Protein AF-A0A836CBZ8-F1 (afdb_monomer)

Solvent-accessible surface area (backbone atoms only — not comparable to full-atom values): 14284 Å² total; per-residue (Å²): 135,88,81,80,82,77,79,57,71,67,61,55,51,53,51,51,53,52,52,50,54,53,47,54,50,49,54,51,50,54,53,49,52,54,50,51,50,52,52,51,54,51,51,53,50,55,50,54,52,51,52,52,53,54,50,52,54,51,56,50,52,52,52,54,53,50,54,53,51,56,48,52,52,51,52,54,49,54,54,49,54,52,52,52,51,52,51,53,54,52,49,54,50,51,55,54,50,50,55,50,50,54,54,51,51,54,52,54,52,53,56,54,39,38,4,27,50,38,39,52,54,51,51,56,46,64,74,65,64,62,76,85,54,98,86,56,62,60,67,60,50,40,49,56,48,46,73,69,29,67,71,44,49,52,44,28,45,52,43,14,61,76,67,76,40,63,53,72,50,18,57,58,33,42,72,45,48,66,71,76,31,53,92,91,36,76,41,89,66,94,64,33,57,48,43,46,75,73,54,67,50,69,30,42,47,26,34,51,52,23,50,32,60,76,68,72,48,71,47,33,38,24,45,85,86,69,53,41,28,56,71,77,79,93,87,61,101,60,99,61,66,90,56,78,51,81,77,78,72,75,86,124

Organism: NCBI:txid303371

Structure (mmCIF, N/CA/C/O backbone):
data_AF-A0A836CBZ8-F1
#
_entry.id   AF-A0A836CBZ8-F1
#
loop_
_atom_site.group_PDB
_atom_site.id
_atom_site.type_symbol
_atom_site.label_atom_id
_atom_site.label_alt_id
_atom_site.label_comp_id
_atom_site.label_asym_id
_atom_site.label_entity_id
_atom_site.label_seq_id
_atom_site.pdbx_PDB_ins_code
_atom_site.Cartn_x
_atom_site.Cartn_y
_atom_site.Cartn_z
_atom_site.occupancy
_atom_site.B_iso_or_equiv
_atom_site.auth_seq_id
_atom_site.auth_comp_id
_atom_site.auth_asym_id
_atom_site.auth_atom_id
_atom_site.pdbx_PDB_model_num
ATOM 1 N N . MET A 1 1 ? 97.535 1.739 -103.289 1.00 43.62 1 MET A N 1
ATOM 2 C CA . MET A 1 1 ? 96.517 2.789 -103.055 1.00 43.62 1 MET A CA 1
ATOM 3 C C . MET A 1 1 ? 95.150 2.187 -103.349 1.00 43.62 1 MET A C 1
ATOM 5 O O . MET A 1 1 ? 94.917 1.812 -104.488 1.00 43.62 1 MET A O 1
ATOM 9 N N . ALA A 1 2 ? 94.298 1.985 -102.340 1.00 42.25 2 ALA A N 1
ATOM 10 C CA . ALA A 1 2 ? 92.982 1.369 -102.528 1.00 42.25 2 ALA A CA 1
ATOM 11 C C . ALA A 1 2 ? 91.990 2.390 -103.114 1.00 42.25 2 ALA A C 1
ATOM 13 O O . ALA A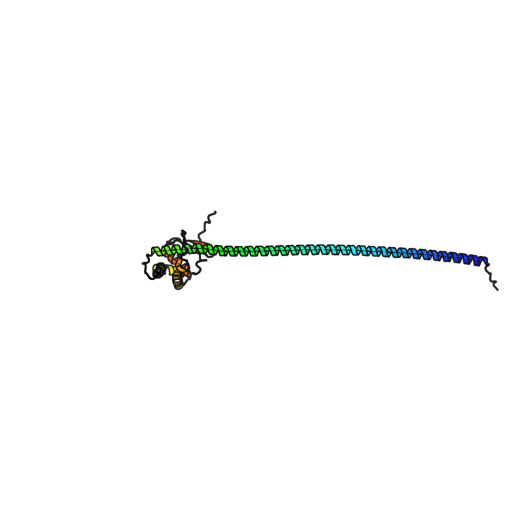 1 2 ? 91.757 3.450 -102.532 1.00 42.25 2 ALA A O 1
ATOM 14 N N . THR A 1 3 ? 91.436 2.076 -104.281 1.00 45.12 3 THR A N 1
ATOM 15 C CA . THR A 1 3 ? 90.414 2.850 -104.989 1.00 45.12 3 THR A CA 1
ATOM 16 C C . THR A 1 3 ? 89.094 2.817 -104.216 1.00 45.12 3 THR A C 1
ATOM 18 O O . THR A 1 3 ? 88.522 1.761 -103.958 1.00 45.12 3 THR A O 1
ATOM 21 N N . ARG A 1 4 ? 88.592 3.996 -103.829 1.00 49.19 4 ARG A N 1
ATOM 22 C CA . ARG A 1 4 ? 87.252 4.153 -103.248 1.00 49.19 4 ARG A CA 1
ATOM 23 C C . ARG A 1 4 ? 86.204 3.888 -104.330 1.00 49.19 4 ARG A C 1
ATOM 25 O O . ARG A 1 4 ? 86.040 4.703 -105.232 1.00 49.19 4 ARG A O 1
ATOM 32 N N . ALA A 1 5 ? 85.482 2.776 -104.221 1.00 50.47 5 ALA A N 1
ATOM 33 C CA . ALA A 1 5 ? 84.289 2.525 -105.020 1.00 50.47 5 ALA A CA 1
ATOM 34 C C . ALA A 1 5 ? 83.195 3.539 -104.638 1.00 50.47 5 ALA A C 1
ATOM 36 O O . ALA A 1 5 ? 82.714 3.561 -103.502 1.00 50.47 5 ALA A O 1
ATOM 37 N N . SER A 1 6 ? 82.818 4.414 -105.570 1.00 55.94 6 SER A N 1
ATOM 38 C CA . SER A 1 6 ? 81.692 5.329 -105.403 1.00 55.94 6 SER A CA 1
ATOM 39 C C . SER A 1 6 ? 80.386 4.575 -105.656 1.00 55.94 6 SER A C 1
ATOM 41 O O . SER A 1 6 ? 80.145 4.039 -106.733 1.00 55.94 6 SER A O 1
ATOM 43 N N . THR A 1 7 ? 79.522 4.511 -104.644 1.00 59.12 7 THR A N 1
ATOM 44 C CA . THR A 1 7 ? 78.181 3.928 -104.784 1.00 59.12 7 THR A CA 1
ATOM 45 C C . THR A 1 7 ? 77.382 4.699 -105.849 1.00 59.12 7 THR A C 1
ATOM 47 O O . THR A 1 7 ? 77.271 5.924 -105.718 1.00 59.12 7 THR A O 1
ATOM 50 N N . PRO A 1 8 ? 76.793 4.025 -106.855 1.00 61.00 8 PRO A N 1
ATOM 51 C CA . PRO A 1 8 ? 75.938 4.648 -107.865 1.00 61.00 8 PRO A CA 1
ATOM 52 C C . PRO A 1 8 ? 74.793 5.467 -107.251 1.00 61.00 8 PRO A C 1
ATOM 54 O O . PRO A 1 8 ? 74.133 5.026 -106.308 1.00 61.00 8 PRO A O 1
ATOM 57 N N . LEU A 1 9 ? 74.520 6.648 -107.813 1.00 61.19 9 LEU A N 1
ATOM 58 C CA . LEU A 1 9 ? 73.502 7.603 -107.340 1.00 61.19 9 LEU A CA 1
ATOM 59 C C . LEU A 1 9 ? 72.100 6.979 -107.179 1.00 61.19 9 LEU A C 1
ATOM 61 O O . LEU A 1 9 ? 71.396 7.300 -106.222 1.00 61.19 9 LEU A O 1
ATOM 65 N N . HIS A 1 10 ? 71.724 6.036 -108.051 1.00 62.03 10 HIS A N 1
ATOM 66 C CA . HIS A 1 10 ? 70.422 5.358 -107.997 1.00 62.03 10 HIS A CA 1
ATOM 67 C C . HIS A 1 10 ? 70.272 4.420 -106.780 1.00 62.03 10 HIS A C 1
ATOM 69 O O . HIS A 1 10 ? 69.196 4.360 -106.189 1.00 62.03 10 HIS A O 1
ATOM 75 N N . LEU A 1 11 ? 71.358 3.769 -106.335 1.00 60.44 11 LEU A N 1
ATOM 76 C CA . LEU A 1 11 ? 71.358 2.906 -105.144 1.00 60.44 11 LEU A CA 1
ATOM 77 C C . LEU A 1 11 ? 71.258 3.731 -103.853 1.00 60.44 11 LEU A C 1
ATOM 79 O O . LEU A 1 11 ? 70.620 3.308 -102.892 1.00 60.44 11 LEU A O 1
ATOM 83 N N . ARG A 1 12 ? 71.819 4.950 -103.836 1.00 64.94 12 ARG A N 1
ATOM 84 C CA . ARG A 1 12 ? 71.625 5.894 -102.718 1.00 64.94 12 ARG A CA 1
ATOM 85 C C . ARG A 1 12 ? 70.191 6.420 -102.649 1.00 64.94 12 ARG A C 1
ATOM 87 O O . ARG A 1 12 ? 69.673 6.601 -101.551 1.00 64.94 12 ARG A O 1
ATOM 94 N N . ALA A 1 13 ? 69.554 6.662 -103.796 1.00 67.75 13 ALA A N 1
ATOM 95 C CA . ALA A 1 13 ? 68.157 7.086 -103.856 1.00 67.75 13 ALA A CA 1
ATOM 96 C C . ALA A 1 13 ? 67.203 5.968 -103.395 1.00 67.75 13 ALA A C 1
ATOM 98 O O . ALA A 1 13 ? 66.356 6.218 -102.542 1.00 67.75 13 ALA A O 1
ATOM 99 N N . GLN A 1 14 ? 67.395 4.727 -103.862 1.00 69.31 14 GLN A N 1
ATOM 100 C CA . GLN A 1 14 ? 66.620 3.564 -103.402 1.00 69.31 14 GLN A CA 1
ATOM 101 C C . GLN A 1 14 ? 66.809 3.285 -101.903 1.00 69.31 14 GLN A C 1
ATOM 103 O O . GLN A 1 14 ? 65.828 3.059 -101.197 1.00 69.31 14 GLN A O 1
ATOM 108 N N . GLY A 1 15 ? 68.043 3.378 -101.391 1.00 71.69 15 GLY A N 1
ATOM 109 C CA . GLY A 1 15 ? 68.320 3.224 -99.959 1.00 71.69 15 GLY A CA 1
ATOM 110 C C . GLY A 1 15 ? 67.626 4.278 -99.088 1.00 71.69 15 GLY A C 1
ATOM 111 O O . GLY A 1 15 ? 67.110 3.947 -98.025 1.00 71.69 15 GLY A O 1
ATOM 112 N N . ARG A 1 16 ? 67.535 5.533 -99.552 1.00 76.38 16 ARG A N 1
ATOM 113 C CA . ARG A 1 16 ? 66.792 6.595 -98.846 1.00 76.38 16 ARG A CA 1
ATOM 114 C C . ARG A 1 16 ? 65.281 6.361 -98.841 1.00 76.38 16 ARG A C 1
ATOM 116 O O . ARG A 1 16 ? 64.644 6.622 -97.828 1.00 76.38 16 ARG A O 1
ATOM 123 N N . VAL A 1 17 ? 64.711 5.866 -99.941 1.00 77.75 17 VAL A N 1
ATOM 124 C CA . VAL A 1 17 ? 63.275 5.535 -100.018 1.00 77.75 17 VAL A CA 1
ATOM 125 C C . VAL A 1 17 ? 62.932 4.389 -99.063 1.00 77.75 17 VAL A C 1
ATOM 127 O O . VAL A 1 17 ? 61.970 4.500 -98.309 1.00 77.75 17 VAL A O 1
ATOM 130 N N . LEU A 1 18 ? 63.749 3.332 -99.019 1.00 80.81 18 LEU A N 1
ATOM 131 C CA . LEU A 1 18 ? 63.572 2.229 -98.067 1.00 80.81 18 LEU A CA 1
ATOM 132 C C . LEU A 1 18 ? 63.664 2.699 -96.607 1.00 80.81 18 LEU A C 1
ATOM 134 O O . LEU A 1 18 ? 62.818 2.327 -95.799 1.00 80.81 18 LEU A O 1
ATOM 138 N N . GLN A 1 19 ? 64.618 3.579 -96.285 1.00 80.06 19 GLN A N 1
ATOM 139 C CA . GLN A 1 19 ? 64.733 4.171 -94.946 1.00 80.06 19 GLN A CA 1
ATOM 140 C C . GLN A 1 19 ? 63.510 5.015 -94.554 1.00 80.06 19 GLN A C 1
ATOM 142 O O . GLN A 1 19 ? 63.100 4.991 -93.394 1.00 80.06 19 GLN A O 1
ATOM 147 N N . LEU A 1 20 ? 62.907 5.748 -95.498 1.00 80.25 20 LEU A N 1
ATOM 148 C CA . LEU A 1 20 ? 61.673 6.504 -95.251 1.00 80.25 20 LEU A CA 1
ATOM 149 C C . LEU A 1 20 ? 60.486 5.570 -94.979 1.00 80.25 20 LEU A C 1
ATOM 151 O O . LEU A 1 20 ? 59.772 5.778 -94.002 1.00 80.25 20 LEU A O 1
ATOM 155 N N . PHE A 1 21 ? 60.324 4.502 -95.766 1.00 83.38 21 PHE A N 1
ATOM 156 C CA . PHE A 1 21 ? 59.280 3.496 -95.533 1.00 83.38 21 PHE A CA 1
ATOM 157 C C . PHE A 1 21 ? 59.450 2.764 -94.198 1.00 83.38 21 PHE A C 1
ATOM 159 O O . PHE A 1 21 ? 58.471 2.538 -93.487 1.00 83.38 21 PHE A O 1
ATOM 166 N N . GLU A 1 22 ? 60.677 2.388 -93.833 1.00 84.00 22 GLU A N 1
ATOM 167 C CA . GLU A 1 22 ? 60.953 1.754 -92.541 1.00 84.00 22 GLU A CA 1
ATOM 168 C C . GLU A 1 22 ? 60.637 2.689 -91.375 1.00 84.00 22 GLU A C 1
ATOM 170 O O . GLU A 1 22 ? 60.039 2.248 -90.390 1.00 84.00 22 GLU A O 1
ATOM 175 N N . ARG A 1 23 ? 60.956 3.980 -91.510 1.00 84.94 23 ARG A N 1
ATOM 176 C CA . ARG A 1 23 ? 60.628 5.001 -90.515 1.00 84.94 23 ARG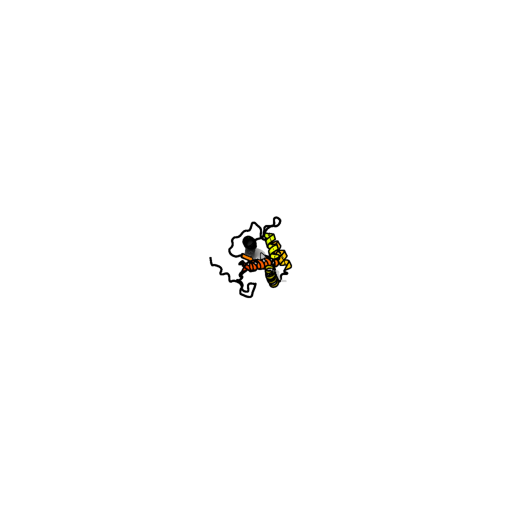 A CA 1
ATOM 177 C C . ARG A 1 23 ? 59.120 5.206 -90.371 1.00 84.94 23 ARG A C 1
ATOM 179 O O . ARG A 1 23 ? 58.617 5.133 -89.256 1.00 84.94 23 ARG A O 1
ATOM 186 N N . GLU A 1 24 ? 58.383 5.382 -91.467 1.00 86.56 24 GLU A N 1
ATOM 187 C CA . GLU A 1 24 ? 56.916 5.512 -91.427 1.00 86.56 24 GLU A CA 1
ATOM 188 C C . GLU A 1 24 ? 56.251 4.265 -90.828 1.00 86.56 24 GLU A C 1
ATOM 190 O O . GLU A 1 24 ? 55.296 4.352 -90.052 1.00 86.56 24 GLU A O 1
ATOM 195 N N . ARG A 1 25 ? 56.785 3.078 -91.142 1.00 87.50 25 ARG A N 1
ATOM 196 C CA . ARG A 1 25 ? 56.313 1.815 -90.571 1.00 87.50 25 ARG A CA 1
ATOM 197 C C . ARG A 1 25 ? 56.561 1.754 -89.063 1.00 87.50 25 ARG A C 1
ATOM 199 O O . ARG A 1 25 ? 55.659 1.362 -88.326 1.00 87.50 25 ARG A O 1
ATOM 206 N N . GLN A 1 26 ? 57.751 2.139 -88.600 1.00 86.94 26 GLN A N 1
ATOM 207 C CA . GLN A 1 26 ? 58.084 2.212 -87.172 1.00 86.94 26 GLN A CA 1
ATOM 208 C C . GLN A 1 26 ? 57.206 3.233 -86.437 1.00 86.94 26 GLN A C 1
ATOM 210 O O . GLN A 1 26 ? 56.677 2.922 -85.373 1.00 86.94 26 GLN A O 1
ATOM 215 N N . GLU A 1 27 ? 56.975 4.407 -87.025 1.00 89.56 27 GLU A N 1
ATOM 216 C CA . GLU A 1 27 ? 56.095 5.440 -86.466 1.00 89.56 27 GLU A CA 1
ATOM 217 C C . GLU A 1 27 ? 54.643 4.941 -86.346 1.00 89.56 27 GLU A C 1
ATOM 219 O O . GLU A 1 27 ? 53.991 5.152 -85.320 1.00 89.56 27 GLU A O 1
ATOM 224 N N . LYS A 1 28 ? 54.145 4.193 -87.342 1.00 89.56 28 LYS A N 1
ATOM 225 C CA . LYS A 1 28 ? 52.813 3.570 -87.295 1.00 89.56 28 LYS A CA 1
ATOM 226 C C . LYS A 1 28 ? 52.708 2.490 -86.215 1.00 89.56 28 LYS A C 1
ATOM 228 O O . LYS A 1 28 ? 51.697 2.452 -85.512 1.00 89.56 28 LYS A O 1
ATOM 233 N N . TYR A 1 29 ? 53.724 1.638 -86.061 1.00 89.88 29 TYR A N 1
ATOM 234 C CA . TYR A 1 29 ? 53.755 0.630 -84.995 1.00 89.88 29 TYR A CA 1
ATOM 235 C C . TYR A 1 29 ? 53.803 1.273 -83.607 1.00 89.88 29 TYR A C 1
ATOM 237 O O . TYR A 1 29 ? 52.984 0.922 -82.762 1.00 89.88 29 TYR A O 1
ATOM 245 N N . ALA A 1 30 ? 54.651 2.283 -83.404 1.00 88.62 30 ALA A N 1
ATOM 246 C CA . ALA A 1 30 ? 54.719 3.022 -82.144 1.00 88.62 30 ALA A CA 1
ATOM 247 C C . ALA A 1 30 ? 53.382 3.709 -81.799 1.00 88.62 30 ALA A C 1
ATOM 249 O O . ALA A 1 30 ? 52.974 3.774 -80.638 1.00 88.62 30 ALA A O 1
ATOM 250 N N . LEU A 1 31 ? 52.655 4.208 -82.807 1.00 91.56 31 LEU A N 1
ATOM 251 C CA . LEU A 1 31 ? 51.332 4.799 -82.606 1.00 91.56 31 LEU A CA 1
ATOM 252 C C . LEU A 1 31 ? 50.270 3.753 -82.226 1.00 91.56 31 LEU A C 1
ATOM 254 O O . LEU A 1 31 ? 49.399 4.046 -81.404 1.00 91.56 31 LEU A O 1
ATOM 258 N N . LEU A 1 32 ? 50.321 2.559 -82.824 1.00 89.31 32 LEU A N 1
ATOM 259 C CA . LEU A 1 32 ? 49.434 1.444 -82.479 1.00 89.31 32 LEU A CA 1
ATOM 260 C C . LEU A 1 32 ? 49.704 0.947 -81.058 1.00 89.31 32 LEU A C 1
ATOM 262 O O . LEU A 1 32 ? 48.768 0.884 -80.266 1.00 89.31 32 LEU A O 1
ATOM 266 N N . GLU A 1 33 ? 50.968 0.730 -80.705 1.00 91.44 33 GLU A N 1
ATOM 267 C CA . GLU A 1 33 ? 51.394 0.327 -79.361 1.00 91.44 33 GLU A CA 1
ATOM 268 C C . GLU A 1 33 ? 50.939 1.347 -78.304 1.00 91.44 33 GLU A C 1
ATOM 270 O O . GLU A 1 33 ? 50.313 0.997 -77.306 1.00 91.44 33 GLU A O 1
ATOM 275 N N . LYS A 1 34 ? 51.109 2.650 -78.571 1.00 93.00 34 LYS A N 1
ATOM 276 C CA . LYS A 1 34 ? 50.623 3.715 -77.677 1.00 93.00 34 LYS A CA 1
ATOM 277 C C . LYS A 1 34 ? 49.096 3.732 -77.536 1.00 93.00 34 LYS A C 1
ATOM 279 O O . LYS A 1 34 ? 48.583 4.104 -76.477 1.00 93.00 34 LYS A O 1
ATOM 284 N N . LYS A 1 35 ? 48.346 3.388 -78.590 1.00 92.62 35 LYS A N 1
ATOM 285 C CA . LYS A 1 35 ? 46.877 3.277 -78.530 1.00 92.62 35 LYS A CA 1
ATOM 286 C C . LYS A 1 35 ? 46.444 2.054 -77.725 1.00 92.62 35 LYS A C 1
ATOM 288 O O . LYS A 1 35 ? 45.511 2.172 -76.932 1.00 92.62 35 LYS A O 1
ATOM 293 N N . GLU A 1 36 ? 47.115 0.922 -77.900 1.00 91.44 36 GLU A N 1
ATOM 294 C CA . GLU A 1 36 ? 46.850 -0.296 -77.133 1.00 91.44 36 GLU A CA 1
ATOM 295 C C . GLU A 1 36 ? 47.165 -0.105 -75.652 1.00 91.44 36 GLU A C 1
ATOM 297 O O . GLU A 1 36 ? 46.309 -0.401 -74.818 1.00 91.44 36 GLU A O 1
ATOM 302 N N . GLN A 1 37 ? 48.300 0.519 -75.325 1.00 92.31 37 GLN A N 1
ATOM 303 C CA . GLN A 1 37 ? 48.660 0.847 -73.946 1.00 92.31 37 GLN A CA 1
ATOM 304 C C . GLN A 1 37 ? 47.605 1.748 -73.289 1.00 92.31 37 GLN A C 1
ATOM 306 O O . GLN A 1 37 ? 47.110 1.443 -72.208 1.00 92.31 37 GLN A O 1
ATOM 311 N N . LYS A 1 38 ? 47.157 2.809 -73.977 1.00 92.94 38 LYS A N 1
ATOM 312 C CA . LYS A 1 38 ? 46.079 3.679 -73.470 1.00 92.94 38 LYS A CA 1
ATOM 313 C C . LYS A 1 38 ? 44.769 2.927 -73.234 1.00 92.94 38 LYS A C 1
ATOM 315 O O . LYS A 1 38 ? 44.067 3.218 -72.268 1.00 92.94 38 LYS A O 1
ATOM 320 N N . LYS A 1 39 ? 44.412 1.988 -74.117 1.00 93.19 39 LYS A N 1
ATOM 321 C CA . LYS A 1 39 ? 43.207 1.160 -73.966 1.00 93.19 39 LYS A CA 1
ATOM 322 C C . LYS A 1 39 ? 43.338 0.215 -72.769 1.00 93.19 39 LYS A C 1
ATOM 324 O O . LYS A 1 39 ? 42.373 0.045 -72.022 1.00 93.19 39 LYS A O 1
ATOM 329 N N . HIS A 1 40 ? 44.516 -0.372 -72.580 1.00 91.25 40 HIS A N 1
ATOM 330 C CA . HIS A 1 40 ? 44.821 -1.231 -71.443 1.00 91.25 40 HIS A CA 1
ATOM 331 C C . HIS A 1 40 ? 44.729 -0.457 -70.120 1.00 91.25 40 HIS A C 1
ATOM 333 O O . HIS A 1 40 ? 43.964 -0.849 -69.239 1.00 91.25 40 HIS A O 1
ATOM 339 N N . ASP A 1 41 ? 45.379 0.707 -70.033 1.00 92.56 41 ASP A N 1
ATOM 340 C CA . ASP A 1 41 ? 45.348 1.576 -68.851 1.00 92.56 41 ASP A CA 1
ATOM 341 C C . ASP A 1 41 ? 43.919 2.028 -68.505 1.00 92.56 41 ASP A C 1
ATOM 343 O O . ASP A 1 41 ? 43.524 2.039 -67.338 1.00 92.56 41 ASP A O 1
ATOM 347 N N . LEU A 1 42 ? 43.113 2.375 -69.518 1.00 93.12 42 LEU A N 1
ATOM 348 C CA . LEU A 1 42 ? 41.707 2.742 -69.323 1.00 93.12 42 LEU A CA 1
ATOM 349 C C . LEU A 1 42 ? 40.889 1.565 -68.772 1.00 93.12 42 LEU A C 1
ATOM 351 O O . LEU A 1 42 ? 40.063 1.751 -67.882 1.00 93.12 42 LEU A O 1
ATOM 355 N N . THR A 1 43 ? 41.136 0.354 -69.275 1.00 92.31 43 THR A N 1
ATOM 356 C CA . THR A 1 43 ? 40.442 -0.862 -68.826 1.00 92.31 43 THR A CA 1
ATOM 357 C C . THR A 1 43 ? 40.766 -1.170 -67.366 1.00 92.31 43 THR A C 1
ATOM 359 O O . THR A 1 43 ? 39.856 -1.449 -66.589 1.00 92.31 43 THR A O 1
ATOM 362 N N . ILE A 1 44 ? 42.037 -1.047 -66.967 1.00 91.50 44 ILE A N 1
ATOM 363 C CA . ILE A 1 44 ? 42.461 -1.236 -65.572 1.00 91.50 44 ILE A CA 1
ATOM 364 C C . ILE A 1 44 ? 41.774 -0.225 -64.650 1.00 91.50 44 ILE A C 1
ATOM 366 O O . ILE A 1 44 ? 41.255 -0.609 -63.604 1.00 91.50 44 ILE A O 1
ATOM 370 N N . ARG A 1 45 ? 41.722 1.057 -65.038 1.00 92.50 45 ARG A N 1
ATOM 371 C CA . ARG A 1 45 ? 41.038 2.091 -64.240 1.00 92.50 45 ARG A CA 1
ATOM 372 C C . ARG A 1 45 ? 39.555 1.785 -64.065 1.00 92.50 45 ARG A C 1
ATOM 374 O O . ARG A 1 45 ? 39.067 1.811 -62.944 1.00 92.50 45 ARG A O 1
ATOM 381 N N . LEU A 1 46 ? 38.868 1.421 -65.149 1.00 92.19 46 LEU A N 1
ATOM 382 C CA . LEU A 1 46 ? 37.446 1.073 -65.100 1.00 92.19 46 LEU A CA 1
ATOM 383 C C . LEU A 1 46 ? 37.168 -0.141 -64.205 1.00 92.19 46 LEU A C 1
ATOM 385 O O . LEU A 1 46 ? 36.159 -0.156 -63.506 1.00 92.19 46 LEU A O 1
ATOM 389 N N . LEU A 1 47 ? 38.040 -1.153 -64.214 1.00 89.44 47 LEU A N 1
ATOM 390 C CA . LEU A 1 47 ? 37.920 -2.298 -63.307 1.00 89.44 47 LEU A CA 1
ATOM 391 C C . LEU A 1 47 ? 38.154 -1.880 -61.850 1.00 89.44 47 LEU A C 1
ATOM 393 O O . LEU A 1 47 ? 37.351 -2.223 -60.989 1.00 89.44 47 LEU A O 1
ATOM 397 N N . SER A 1 48 ? 39.182 -1.067 -61.590 1.00 93.00 48 SER A N 1
ATOM 398 C CA . SER A 1 48 ? 39.464 -0.557 -60.245 1.00 93.00 48 SER A CA 1
ATOM 399 C C . SER A 1 48 ? 38.318 0.288 -59.682 1.00 93.00 48 SER A C 1
ATOM 401 O O . SER A 1 48 ? 37.989 0.160 -58.504 1.00 93.00 48 SER A O 1
ATOM 403 N N . ASP A 1 49 ? 37.696 1.134 -60.501 1.00 93.31 49 ASP A N 1
ATOM 404 C CA . ASP A 1 49 ? 36.581 1.971 -60.056 1.00 93.31 49 ASP A CA 1
ATOM 405 C C . ASP A 1 49 ? 35.317 1.139 -59.797 1.00 93.31 49 ASP A C 1
ATOM 407 O O . ASP A 1 49 ? 34.630 1.379 -58.805 1.00 93.31 49 ASP A O 1
ATOM 411 N N . LYS A 1 50 ? 35.066 0.090 -60.596 1.00 92.50 50 LYS A N 1
ATOM 412 C CA . LYS A 1 50 ? 33.985 -0.876 -60.329 1.00 92.50 50 LYS A CA 1
ATOM 413 C C . LYS A 1 50 ? 34.179 -1.629 -59.015 1.00 92.50 50 LYS A C 1
ATOM 415 O O . LYS A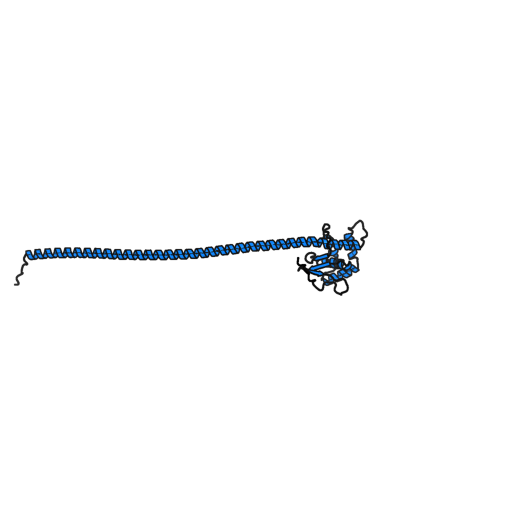 1 50 ? 33.211 -1.828 -58.284 1.00 92.50 50 LYS A O 1
ATOM 420 N N . ASP A 1 51 ? 35.406 -2.035 -58.699 1.00 92.75 51 ASP A N 1
ATOM 421 C CA . ASP A 1 51 ? 35.695 -2.724 -57.438 1.00 92.75 51 ASP A CA 1
ATOM 422 C C . ASP A 1 51 ? 35.495 -1.798 -56.229 1.00 92.75 51 ASP A C 1
ATOM 424 O O . ASP A 1 51 ? 34.915 -2.213 -55.224 1.00 92.75 51 ASP A O 1
ATOM 428 N N . LYS A 1 52 ? 35.885 -0.520 -56.342 1.00 92.38 52 LYS A N 1
ATOM 429 C CA . LYS A 1 52 ? 35.617 0.493 -55.305 1.00 92.38 52 LYS A CA 1
ATOM 430 C C . LYS A 1 52 ? 34.123 0.734 -55.109 1.00 92.38 52 LYS A C 1
ATOM 432 O O . LYS A 1 52 ? 33.668 0.804 -53.971 1.00 92.38 52 LYS A O 1
ATOM 437 N N . GLU A 1 53 ? 33.362 0.846 -56.196 1.00 92.94 53 GLU A N 1
ATOM 438 C CA . GLU A 1 53 ? 31.908 1.029 -56.138 1.00 92.94 53 GLU A CA 1
ATOM 439 C C . GLU A 1 53 ? 31.223 -0.177 -55.480 1.00 92.94 53 GLU A C 1
ATOM 441 O O . GLU A 1 53 ? 30.369 -0.020 -54.605 1.00 92.94 53 GLU A O 1
ATOM 446 N N . LYS A 1 54 ? 31.661 -1.394 -55.823 1.00 94.25 54 LYS A N 1
ATOM 447 C CA . LYS A 1 54 ? 31.171 -2.626 -55.198 1.00 94.25 54 LYS A CA 1
ATOM 448 C C . LYS A 1 54 ? 31.476 -2.665 -53.698 1.00 94.25 54 LYS A C 1
ATOM 450 O O . LYS A 1 54 ? 30.595 -3.028 -52.921 1.00 94.25 54 LYS A O 1
ATOM 455 N N . GLN A 1 55 ? 32.684 -2.277 -53.288 1.00 93.38 55 GLN A N 1
ATOM 456 C CA . GLN A 1 55 ? 33.047 -2.214 -51.871 1.00 93.38 55 GLN A CA 1
ATOM 457 C C . GLN A 1 55 ? 32.202 -1.182 -51.116 1.00 93.38 55 GLN A C 1
ATOM 459 O O . GLN A 1 55 ? 31.648 -1.500 -50.067 1.00 93.38 55 GLN A O 1
ATOM 464 N N . ALA A 1 56 ? 32.015 0.011 -51.684 1.00 93.56 56 ALA A N 1
ATOM 465 C CA . ALA A 1 56 ? 31.181 1.051 -51.086 1.00 93.56 56 ALA A CA 1
ATOM 466 C C . ALA A 1 56 ? 29.725 0.591 -50.888 1.00 93.56 56 ALA A C 1
ATOM 468 O O . ALA A 1 56 ? 29.108 0.904 -49.869 1.00 93.56 56 ALA A O 1
ATOM 469 N N . LEU A 1 57 ? 29.181 -0.190 -51.829 1.00 93.12 57 LEU A N 1
ATOM 470 C CA . LEU A 1 57 ? 27.848 -0.783 -51.702 1.00 93.12 57 LEU A CA 1
ATOM 471 C C . LEU A 1 57 ? 27.762 -1.821 -50.577 1.00 93.12 57 LEU A C 1
ATOM 473 O O . LEU A 1 57 ? 26.737 -1.880 -49.897 1.00 93.12 57 LEU A O 1
ATOM 477 N N . TYR A 1 58 ? 28.797 -2.639 -50.371 1.00 93.75 58 TYR A N 1
ATOM 478 C CA . TYR A 1 58 ? 28.828 -3.567 -49.236 1.00 93.75 58 TYR A CA 1
ATOM 479 C C . TYR A 1 58 ? 28.897 -2.818 -47.905 1.00 93.75 58 TYR A C 1
ATOM 481 O O . TYR A 1 58 ? 28.081 -3.085 -47.025 1.00 93.75 58 TYR A O 1
ATOM 489 N N . ASP A 1 59 ? 29.775 -1.819 -47.797 1.00 93.69 59 ASP A N 1
ATOM 490 C CA . ASP A 1 59 ? 29.921 -1.019 -46.578 1.00 93.69 59 ASP A CA 1
ATOM 491 C C . ASP A 1 59 ? 28.618 -0.281 -46.221 1.00 93.69 59 ASP A C 1
ATOM 493 O O . ASP A 1 59 ? 28.259 -0.167 -45.047 1.00 93.69 59 ASP A O 1
ATOM 497 N N . LEU A 1 60 ? 27.886 0.218 -47.226 1.00 94.44 60 LEU A N 1
ATOM 498 C CA . LEU A 1 60 ? 26.568 0.830 -47.029 1.00 94.44 60 LEU A CA 1
ATOM 499 C C . LEU A 1 60 ? 25.548 -0.180 -46.499 1.00 94.44 60 LEU A C 1
ATOM 501 O O . LEU A 1 60 ? 24.865 0.114 -45.521 1.00 94.44 60 LEU A O 1
ATOM 505 N N . LYS A 1 61 ? 25.481 -1.380 -47.087 1.00 93.06 61 LYS A N 1
ATOM 506 C CA . LYS A 1 61 ? 24.561 -2.434 -46.632 1.00 93.06 61 LYS A CA 1
ATOM 507 C C . LYS A 1 61 ? 24.854 -2.890 -45.208 1.00 93.06 61 LYS A C 1
ATOM 509 O O . LYS A 1 61 ? 23.920 -3.130 -44.446 1.00 93.06 61 LYS A O 1
ATOM 514 N N . ASP A 1 62 ? 26.125 -2.987 -44.833 1.00 94.12 62 ASP A N 1
ATOM 515 C CA . ASP A 1 62 ? 26.509 -3.361 -43.472 1.00 94.12 62 ASP A CA 1
ATOM 516 C C . ASP A 1 62 ? 26.145 -2.263 -42.465 1.00 94.12 62 ASP A C 1
ATOM 518 O O . ASP A 1 62 ? 25.612 -2.564 -41.394 1.00 94.12 62 ASP A O 1
ATOM 522 N N . LYS A 1 63 ? 26.325 -0.985 -42.827 1.00 94.06 63 LYS A N 1
ATOM 523 C CA . LYS A 1 63 ? 25.871 0.151 -42.006 1.00 94.06 63 LYS A CA 1
ATOM 524 C C . LYS A 1 63 ? 24.352 0.187 -41.848 1.00 94.06 63 LYS A C 1
ATOM 526 O O . LYS A 1 63 ? 23.870 0.388 -40.736 1.00 94.06 63 LYS A O 1
ATOM 531 N N . GLU A 1 64 ? 23.599 -0.031 -42.925 1.00 93.69 64 GLU A N 1
ATOM 532 C CA . GLU A 1 64 ? 22.133 -0.113 -42.877 1.00 93.69 64 GLU A CA 1
ATOM 533 C C . GLU A 1 64 ? 21.671 -1.274 -41.994 1.00 93.69 64 GLU A C 1
ATOM 535 O O . GLU A 1 64 ? 20.790 -1.110 -41.149 1.00 93.69 64 GLU A O 1
ATOM 540 N N . LYS A 1 65 ? 22.306 -2.441 -42.136 1.00 94.44 65 LYS A N 1
ATOM 541 C CA . LYS A 1 65 ? 22.018 -3.614 -41.312 1.00 94.44 65 LYS A CA 1
ATOM 542 C C . LYS A 1 65 ? 22.283 -3.340 -39.831 1.00 94.44 65 LYS A C 1
ATOM 544 O O . LYS A 1 65 ? 21.442 -3.688 -39.006 1.00 94.44 65 LYS A O 1
ATOM 549 N N . GLN A 1 66 ? 23.402 -2.697 -39.495 1.00 93.31 66 GLN A N 1
ATOM 550 C CA . GLN A 1 66 ? 23.707 -2.322 -38.113 1.00 93.31 66 GLN A CA 1
ATOM 551 C C . GLN A 1 66 ? 22.685 -1.321 -37.558 1.00 93.31 66 GLN A C 1
ATOM 553 O O . GLN A 1 66 ? 22.144 -1.540 -36.478 1.00 93.31 66 GLN A O 1
ATOM 558 N N . ALA A 1 67 ? 22.341 -0.282 -38.324 1.00 93.38 67 ALA A N 1
ATOM 559 C CA . ALA A 1 67 ? 21.346 0.707 -37.913 1.00 93.38 67 ALA A CA 1
ATOM 560 C C . ALA A 1 67 ? 19.966 0.078 -37.646 1.00 93.38 67 ALA A C 1
ATOM 562 O O . ALA A 1 67 ? 19.270 0.476 -36.711 1.00 93.38 67 ALA A O 1
ATOM 563 N N . LEU A 1 68 ? 19.576 -0.932 -38.433 1.00 93.50 68 LEU A N 1
ATOM 564 C CA . LEU A 1 68 ? 18.335 -1.679 -38.217 1.00 93.50 68 LEU A CA 1
ATOM 565 C C . LEU A 1 68 ? 18.353 -2.500 -36.922 1.00 93.50 68 LEU A C 1
ATOM 567 O O . LEU A 1 68 ? 17.322 -2.585 -36.252 1.00 93.50 68 LEU A O 1
ATOM 571 N N . TYR A 1 69 ? 19.486 -3.109 -36.562 1.00 92.81 69 TYR A N 1
ATOM 572 C CA . TYR A 1 69 ? 19.607 -3.802 -35.276 1.00 92.81 69 TYR A CA 1
ATOM 573 C C . TYR A 1 69 ? 19.532 -2.823 -34.105 1.00 92.81 69 TYR A C 1
ATOM 575 O O . TYR A 1 69 ? 18.736 -3.040 -33.193 1.00 92.81 69 TYR A O 1
ATOM 583 N N . ASP A 1 70 ? 20.259 -1.707 -34.180 1.00 93.00 70 ASP A N 1
ATOM 584 C CA . ASP A 1 70 ? 20.261 -0.687 -33.128 1.00 93.00 70 ASP A CA 1
ATOM 585 C C . ASP A 1 70 ? 18.856 -0.095 -32.902 1.00 93.00 70 ASP A C 1
ATOM 587 O O . ASP A 1 70 ? 18.461 0.179 -31.767 1.00 93.00 70 ASP A O 1
ATOM 591 N N . LEU A 1 71 ? 18.076 0.094 -33.975 1.00 92.75 71 LEU A N 1
ATOM 592 C CA . LEU A 1 71 ? 16.682 0.538 -33.884 1.00 92.75 71 LEU A CA 1
ATOM 593 C C . LEU A 1 71 ? 15.799 -0.490 -33.173 1.00 92.75 71 LEU A C 1
ATOM 595 O O . LEU A 1 71 ? 15.051 -0.120 -32.269 1.00 92.75 71 LEU A O 1
ATOM 599 N N . LYS A 1 72 ? 15.915 -1.774 -33.528 1.00 92.75 72 LYS A N 1
ATOM 600 C CA . LYS A 1 72 ? 15.137 -2.844 -32.884 1.00 92.75 72 LYS A CA 1
ATOM 601 C C . LYS A 1 72 ? 15.434 -2.959 -31.393 1.00 92.75 72 LYS A C 1
ATOM 603 O O . LYS A 1 72 ? 14.510 -3.156 -30.603 1.00 92.75 72 LYS A O 1
ATOM 608 N N . ASP A 1 73 ? 16.695 -2.822 -31.001 1.00 91.75 73 ASP A N 1
ATOM 609 C CA . ASP A 1 73 ? 17.078 -2.880 -29.591 1.00 91.75 73 ASP A CA 1
ATOM 610 C C . ASP A 1 73 ? 16.537 -1.674 -28.811 1.00 91.75 73 ASP A C 1
ATOM 612 O O . ASP A 1 73 ? 15.986 -1.848 -27.720 1.00 91.75 73 ASP A O 1
ATOM 616 N N . LYS A 1 74 ? 16.582 -0.469 -29.398 1.00 92.44 74 LYS A N 1
ATOM 617 C CA . LYS A 1 74 ? 15.978 0.738 -28.806 1.00 92.44 74 LYS A CA 1
ATOM 618 C C . LYS A 1 74 ? 14.464 0.621 -28.651 1.00 92.44 74 LYS A C 1
ATOM 620 O O . LYS A 1 74 ? 13.938 0.963 -27.594 1.00 92.44 74 LYS A O 1
ATOM 625 N N . GLU A 1 75 ? 13.760 0.120 -29.664 1.00 91.94 75 GLU A N 1
ATOM 626 C CA . GLU A 1 75 ? 12.310 -0.107 -29.594 1.00 91.94 75 GLU A CA 1
ATOM 627 C C . GLU A 1 75 ? 11.951 -1.121 -28.507 1.00 91.94 75 GLU A C 1
ATOM 629 O O . GLU A 1 75 ? 11.032 -0.899 -27.715 1.00 91.94 75 GLU A O 1
ATOM 634 N N . LYS A 1 76 ? 12.707 -2.222 -28.423 1.00 92.44 76 LYS A N 1
ATOM 635 C CA . LYS A 1 76 ? 12.513 -3.243 -27.392 1.00 92.44 76 LYS A CA 1
ATOM 636 C C . LYS A 1 76 ? 12.729 -2.675 -25.990 1.00 92.44 76 LYS A C 1
ATOM 638 O O . LYS A 1 76 ? 11.959 -2.999 -25.085 1.00 92.44 76 LYS A O 1
ATOM 643 N N . GLN A 1 77 ? 13.748 -1.836 -25.810 1.00 90.31 77 GLN A N 1
ATOM 644 C CA . GLN A 1 77 ? 14.014 -1.175 -24.536 1.00 90.31 77 GLN A CA 1
ATOM 645 C C . GLN A 1 77 ? 12.888 -0.202 -24.163 1.00 90.31 77 GLN A C 1
ATOM 647 O O . GLN A 1 77 ? 12.333 -0.320 -23.074 1.00 90.31 77 GLN A O 1
ATOM 652 N N . ALA A 1 78 ? 12.467 0.666 -25.087 1.00 89.12 78 ALA A N 1
ATOM 653 C CA . ALA A 1 78 ? 11.381 1.619 -24.854 1.00 89.12 78 ALA A CA 1
ATOM 654 C C . ALA A 1 78 ? 10.051 0.928 -24.495 1.00 89.12 78 ALA A C 1
ATOM 656 O O . ALA A 1 78 ? 9.349 1.359 -23.579 1.00 89.12 78 ALA A O 1
ATOM 657 N N . LEU A 1 79 ? 9.718 -0.181 -25.167 1.00 90.12 79 LEU A N 1
ATOM 658 C CA . LEU A 1 79 ? 8.538 -0.989 -24.841 1.00 90.12 79 LEU A CA 1
ATOM 659 C C . LEU A 1 79 ? 8.625 -1.618 -23.448 1.00 90.12 79 LEU A C 1
ATOM 661 O O . LEU A 1 79 ? 7.612 -1.724 -22.754 1.00 90.12 79 LEU A O 1
ATOM 665 N N . ASN A 1 80 ? 9.814 -2.063 -23.040 1.00 90.88 80 ASN A N 1
ATOM 666 C CA . ASN A 1 80 ? 10.009 -2.636 -21.715 1.00 90.88 80 ASN A CA 1
ATOM 667 C C . ASN A 1 80 ? 9.860 -1.571 -20.620 1.00 90.88 80 ASN A C 1
ATOM 669 O O . ASN A 1 80 ? 9.147 -1.799 -19.644 1.00 90.88 80 ASN A O 1
ATOM 673 N N . ASP A 1 81 ? 10.455 -0.395 -20.819 1.00 88.81 81 ASP A N 1
ATOM 674 C CA . ASP A 1 81 ? 10.358 0.725 -19.880 1.00 88.81 81 ASP A CA 1
ATOM 675 C C . ASP A 1 81 ? 8.901 1.181 -19.705 1.00 88.81 81 ASP A C 1
ATOM 677 O O . ASP A 1 81 ? 8.441 1.386 -18.578 1.00 88.81 81 ASP A O 1
ATOM 681 N N . LEU A 1 82 ? 8.136 1.242 -20.801 1.00 90.12 82 LEU A N 1
ATOM 682 C CA . LEU A 1 82 ? 6.715 1.591 -20.769 1.00 90.12 82 LEU A CA 1
ATOM 683 C C . LEU A 1 82 ? 5.885 0.552 -19.995 1.00 90.12 82 LEU A C 1
ATOM 685 O O . LEU A 1 82 ? 5.107 0.923 -19.116 1.00 90.12 82 LEU A O 1
ATOM 689 N N . ARG A 1 83 ? 6.114 -0.750 -20.227 1.00 89.12 83 ARG A N 1
ATOM 690 C CA . ARG A 1 83 ? 5.447 -1.836 -19.478 1.00 89.12 83 ARG A CA 1
ATOM 691 C C . ARG A 1 83 ? 5.756 -1.798 -17.984 1.00 89.12 83 ARG A C 1
ATOM 693 O O . ARG A 1 83 ? 4.868 -2.034 -17.163 1.00 89.12 83 ARG A O 1
ATOM 700 N N . VAL A 1 84 ? 7.009 -1.529 -17.616 1.00 91.50 84 VAL A N 1
ATOM 701 C CA . VAL A 1 84 ? 7.410 -1.406 -16.208 1.00 91.50 84 VAL A CA 1
ATOM 702 C C . VAL A 1 84 ? 6.723 -0.202 -15.568 1.00 91.50 84 VAL A C 1
ATOM 704 O O . VAL A 1 84 ? 6.164 -0.333 -14.479 1.00 91.50 84 VAL A O 1
ATOM 707 N N . HIS A 1 85 ? 6.704 0.945 -16.249 1.00 90.19 85 HIS A N 1
ATOM 708 C CA . HIS A 1 85 ? 6.053 2.154 -15.751 1.00 90.19 85 HIS A CA 1
ATOM 709 C C . HIS A 1 85 ? 4.546 1.949 -15.524 1.00 90.19 85 HIS A C 1
ATOM 711 O O . HIS A 1 85 ? 4.035 2.278 -14.451 1.00 90.19 85 HIS A O 1
ATOM 717 N N . GLU A 1 86 ? 3.839 1.351 -16.487 1.00 89.88 86 GLU A N 1
ATOM 718 C CA . GLU A 1 86 ? 2.411 1.030 -16.361 1.00 89.88 86 GLU A CA 1
ATOM 719 C C . GLU A 1 86 ? 2.138 0.067 -15.203 1.00 89.88 86 GLU A C 1
ATOM 721 O O . GLU A 1 86 ? 1.231 0.301 -14.402 1.00 89.88 86 GLU A O 1
ATOM 726 N N . ARG A 1 87 ? 2.962 -0.979 -15.050 1.00 91.38 87 ARG A N 1
ATOM 727 C CA . ARG A 1 87 ? 2.830 -1.937 -13.946 1.00 91.38 87 ARG A CA 1
ATOM 728 C C . ARG A 1 87 ? 3.016 -1.268 -12.584 1.00 91.38 87 ARG A C 1
ATOM 730 O O . ARG A 1 87 ? 2.249 -1.541 -11.664 1.00 91.38 87 ARG A O 1
ATOM 737 N N . VAL A 1 88 ? 4.011 -0.393 -12.444 1.00 91.31 88 VAL A N 1
ATOM 738 C CA . VAL A 1 88 ? 4.259 0.342 -11.193 1.00 91.31 88 VAL A CA 1
ATOM 739 C C . VAL A 1 88 ? 3.113 1.309 -10.888 1.00 91.31 88 VAL A C 1
ATOM 741 O O . VAL A 1 88 ? 2.689 1.407 -9.736 1.00 91.31 88 VAL A O 1
ATOM 744 N N . ALA A 1 89 ? 2.586 2.008 -11.896 1.00 88.50 89 ALA A N 1
ATOM 745 C CA . ALA A 1 89 ? 1.446 2.905 -11.725 1.00 88.50 89 ALA A CA 1
ATOM 746 C C . ALA A 1 89 ? 0.181 2.146 -11.288 1.00 88.50 89 ALA A C 1
ATOM 748 O O . ALA A 1 89 ? -0.486 2.571 -10.343 1.00 88.50 89 ALA A O 1
ATOM 749 N N . ALA A 1 90 ? -0.104 1.001 -11.916 1.00 86.19 90 ALA A N 1
ATOM 750 C CA . ALA A 1 90 ? -1.220 0.135 -11.545 1.00 86.19 90 ALA A CA 1
ATOM 751 C C . ALA A 1 90 ? -1.074 -0.398 -10.111 1.00 86.19 90 ALA A C 1
ATOM 753 O O . ALA A 1 90 ? -2.023 -0.321 -9.333 1.00 86.19 90 ALA A O 1
ATOM 754 N N . GLN A 1 91 ? 0.123 -0.855 -9.726 1.00 87.31 91 GLN A N 1
ATOM 755 C CA . GLN A 1 91 ? 0.374 -1.341 -8.366 1.00 87.31 91 GLN A CA 1
ATOM 756 C C . GLN A 1 91 ? 0.128 -0.247 -7.320 1.00 87.31 91 GLN A C 1
ATOM 758 O O . GLN A 1 91 ? -0.602 -0.472 -6.361 1.00 87.31 91 GLN A O 1
ATOM 763 N N . LYS A 1 92 ? 0.639 0.971 -7.544 1.00 89.94 92 LYS A N 1
ATOM 764 C CA . LYS A 1 92 ? 0.402 2.104 -6.634 1.00 89.94 92 LYS A CA 1
ATOM 765 C C . LYS A 1 92 ? -1.083 2.445 -6.482 1.00 89.94 92 LYS A C 1
ATOM 767 O O . LYS A 1 92 ? -1.504 2.850 -5.400 1.00 89.94 92 LYS A O 1
ATOM 772 N N . GLN A 1 93 ? -1.877 2.308 -7.547 1.00 89.06 93 GLN A N 1
ATOM 773 C CA . GLN A 1 93 ? -3.326 2.512 -7.465 1.00 89.06 93 GLN A CA 1
ATOM 774 C C . GLN A 1 93 ? -4.007 1.427 -6.628 1.00 89.06 93 GLN A C 1
ATOM 776 O O . GLN A 1 93 ? -4.847 1.760 -5.794 1.00 89.06 93 GLN A O 1
ATOM 781 N N . VAL A 1 94 ? -3.629 0.159 -6.813 1.00 89.00 94 VAL A N 1
ATOM 782 C CA . VAL A 1 94 ? -4.153 -0.965 -6.021 1.00 89.00 94 VAL A CA 1
ATOM 783 C C . VAL A 1 94 ? -3.809 -0.797 -4.544 1.00 89.00 94 VAL A C 1
ATOM 785 O O . VAL A 1 94 ? -4.704 -0.877 -3.703 1.00 89.00 94 VAL A O 1
ATOM 788 N N . ASP A 1 95 ? -2.555 -0.484 -4.224 1.00 86.50 95 ASP A N 1
ATOM 789 C CA . ASP A 1 95 ? -2.115 -0.261 -2.844 1.00 86.50 95 ASP A CA 1
ATOM 790 C C . ASP A 1 95 ? -2.900 0.903 -2.207 1.00 86.50 95 ASP A C 1
ATOM 792 O O . ASP A 1 95 ? -3.394 0.802 -1.083 1.00 86.50 95 ASP A O 1
ATOM 796 N N . GLY A 1 96 ? -3.106 1.992 -2.959 1.00 87.81 96 GLY A N 1
ATOM 797 C CA . GLY A 1 96 ? -3.887 3.143 -2.507 1.00 87.81 96 GLY A CA 1
ATOM 798 C C . GLY A 1 96 ? -5.377 2.847 -2.292 1.00 87.81 96 GLY A C 1
ATOM 799 O O . GLY A 1 96 ? -5.981 3.395 -1.370 1.00 87.81 96 GLY A O 1
ATOM 800 N N . LEU A 1 97 ? -5.987 1.996 -3.121 1.00 84.12 97 LEU A N 1
ATOM 801 C CA . LEU A 1 97 ? -7.377 1.558 -2.945 1.00 84.12 97 LEU A CA 1
ATOM 802 C C . LEU A 1 97 ? -7.524 0.602 -1.759 1.00 84.12 97 LEU A C 1
ATOM 804 O O . LEU A 1 97 ? -8.474 0.742 -0.992 1.00 84.12 97 LEU A O 1
ATOM 808 N N . THR A 1 98 ? -6.566 -0.307 -1.576 1.00 83.94 98 THR A N 1
ATOM 809 C CA . THR A 1 98 ? -6.530 -1.250 -0.448 1.00 83.94 98 THR A CA 1
ATOM 810 C C . THR A 1 98 ? -6.475 -0.494 0.877 1.00 83.94 98 THR A C 1
ATOM 812 O O . THR A 1 98 ? -7.338 -0.687 1.729 1.00 83.94 98 THR A O 1
ATOM 815 N N . ALA A 1 99 ? -5.564 0.476 1.003 1.00 78.62 99 ALA A N 1
ATOM 816 C CA . ALA A 1 99 ? -5.457 1.304 2.204 1.00 78.62 99 ALA A CA 1
ATOM 817 C C . ALA A 1 99 ? -6.741 2.107 2.497 1.00 78.62 99 ALA A C 1
ATOM 819 O O . ALA A 1 99 ? -7.138 2.269 3.651 1.00 78.62 99 ALA A O 1
ATOM 820 N N . LYS A 1 100 ? -7.429 2.605 1.457 1.00 77.00 100 LYS A N 1
ATOM 821 C CA . LYS A 1 100 ? -8.726 3.286 1.624 1.00 77.00 100 LYS A CA 1
ATOM 822 C C . LYS A 1 100 ? -9.813 2.331 2.103 1.00 77.00 100 LYS A C 1
ATOM 824 O O . LYS A 1 100 ? -10.604 2.715 2.960 1.00 77.00 100 LYS A O 1
ATOM 829 N N . LEU A 1 101 ? -9.856 1.115 1.561 1.00 73.81 101 LEU A N 1
ATOM 830 C CA . LEU A 1 101 ? -10.819 0.096 1.966 1.00 73.81 101 LEU A CA 1
ATOM 831 C C . LEU A 1 101 ? -10.611 -0.306 3.431 1.00 73.81 101 LEU A C 1
ATOM 833 O O . LEU A 1 101 ? -11.582 -0.360 4.181 1.00 73.81 101 LEU A O 1
ATOM 837 N N . GLU A 1 102 ? -9.364 -0.520 3.853 1.00 71.62 102 GLU A N 1
ATOM 838 C CA . GLU A 1 102 ? -9.013 -0.817 5.249 1.00 71.62 102 GLU A CA 1
ATOM 839 C C . GLU A 1 102 ? -9.447 0.315 6.187 1.00 71.62 102 GLU A C 1
ATOM 841 O O . GLU A 1 102 ? -10.101 0.069 7.202 1.00 71.62 102 GLU A O 1
ATOM 846 N N . ALA A 1 103 ? -9.169 1.567 5.812 1.00 65.12 103 ALA A N 1
ATOM 847 C CA . 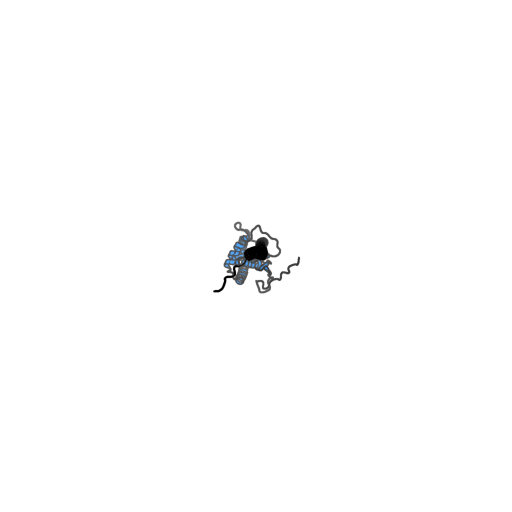ALA A 1 103 ? -9.579 2.732 6.589 1.00 65.12 103 ALA A CA 1
ATOM 848 C C . ALA A 1 103 ? -11.110 2.854 6.694 1.00 65.12 103 ALA A C 1
ATOM 850 O O . ALA A 1 103 ? -11.632 3.091 7.781 1.00 65.12 103 ALA A O 1
ATOM 851 N N . MET A 1 104 ? -11.845 2.666 5.592 1.00 66.75 104 MET A N 1
ATOM 852 C CA . MET A 1 104 ? -13.313 2.728 5.595 1.00 66.75 104 MET A CA 1
ATOM 853 C C . MET A 1 104 ? -13.943 1.575 6.381 1.00 66.75 104 MET A C 1
ATOM 855 O O . MET A 1 104 ? -14.887 1.802 7.134 1.00 66.75 104 MET A O 1
ATOM 859 N N . THR A 1 105 ? -13.408 0.360 6.247 1.00 66.50 105 THR A N 1
ATOM 860 C CA . THR A 1 105 ? -13.880 -0.812 7.000 1.00 66.50 105 THR A CA 1
ATOM 861 C C . THR A 1 105 ? -13.687 -0.595 8.498 1.00 66.50 105 THR A C 1
ATOM 863 O O . THR A 1 105 ? -14.615 -0.828 9.268 1.00 66.50 105 THR A O 1
ATOM 866 N N . GLY A 1 106 ? -12.536 -0.050 8.909 1.00 60.16 106 GLY A N 1
ATOM 867 C CA . GLY A 1 106 ? -12.287 0.302 10.308 1.00 60.16 106 GLY A CA 1
ATOM 868 C C . GLY A 1 106 ? -13.249 1.363 10.857 1.00 60.16 106 GLY A C 1
ATOM 869 O O . GLY A 1 106 ? -13.620 1.298 12.022 1.00 60.16 106 GLY A O 1
ATOM 870 N N . VAL A 1 107 ? -13.701 2.316 10.034 1.00 63.09 107 VAL A N 1
ATOM 871 C CA . VAL A 1 107 ? -14.697 3.322 10.454 1.00 63.09 107 VAL A CA 1
ATOM 872 C C . VAL A 1 107 ? -16.085 2.703 10.632 1.00 63.09 107 VAL A C 1
ATOM 874 O O . VAL A 1 107 ? -16.755 2.995 11.618 1.00 63.09 107 VAL A O 1
ATOM 877 N N . VAL A 1 108 ? -16.519 1.847 9.702 1.00 60.78 108 VAL A N 1
ATOM 878 C CA . VAL A 1 108 ? -17.852 1.218 9.756 1.00 60.78 108 VAL A CA 1
ATOM 879 C C . VAL A 1 108 ? -17.968 0.248 10.935 1.00 60.78 108 VAL A C 1
ATOM 881 O O . VAL A 1 108 ? -18.976 0.283 11.642 1.00 60.78 108 VAL A O 1
ATOM 884 N N . LEU A 1 109 ? -16.938 -0.570 11.178 1.00 59.03 109 LEU A N 1
ATOM 885 C CA . LEU A 1 109 ? -16.890 -1.478 12.332 1.00 59.03 109 LEU A CA 1
ATOM 886 C C . LEU A 1 109 ? -16.919 -0.692 13.654 1.00 59.03 109 LEU A C 1
ATOM 888 O O . LEU A 1 109 ? -17.802 -0.924 14.486 1.00 59.03 109 LEU A O 1
ATOM 892 N N . ALA A 1 110 ? -16.119 0.377 13.753 1.00 57.56 110 ALA A N 1
ATOM 893 C CA . ALA A 1 110 ? -16.107 1.243 14.931 1.00 57.56 110 ALA A CA 1
ATOM 894 C C . ALA A 1 110 ? -17.442 1.953 15.201 1.00 57.56 110 ALA A C 1
ATOM 896 O O . ALA A 1 110 ? -17.801 2.263 16.347 1.00 57.56 110 ALA A O 1
ATOM 897 N N . GLU A 1 111 ? -18.221 2.236 14.156 1.00 60.44 111 GLU A N 1
ATOM 898 C CA . GLU A 1 111 ? -19.558 2.803 14.304 1.00 60.44 111 GLU A CA 1
ATOM 899 C C . GLU A 1 111 ? -20.611 1.804 14.785 1.00 60.44 111 GLU A C 1
ATOM 901 O O . GLU A 1 111 ? -21.488 2.219 15.545 1.00 60.44 111 GLU A O 1
ATOM 906 N N . GLN A 1 112 ? -20.545 0.533 14.383 1.00 60.12 112 GLN A N 1
ATOM 907 C CA . GLN A 1 112 ? -21.465 -0.508 14.861 1.00 60.12 112 GLN A CA 1
ATOM 908 C C . GLN A 1 112 ? -21.163 -0.887 16.319 1.00 60.12 112 GLN A C 1
ATOM 910 O O . GLN A 1 112 ? -22.052 -0.915 17.163 1.00 60.12 112 GLN A O 1
ATOM 915 N N . GLU A 1 113 ? -19.896 -1.039 16.679 1.00 59.53 113 GLU A N 1
ATOM 916 C CA . GLU A 1 113 ? -19.498 -1.557 17.995 1.00 59.53 113 GLU A CA 1
ATOM 917 C C . GLU A 1 113 ? -19.704 -0.555 19.130 1.00 59.53 113 GLU A C 1
ATOM 919 O O . GLU A 1 113 ? -20.162 -0.900 20.225 1.00 59.53 113 GLU A O 1
ATOM 924 N N . SER A 1 114 ? -19.469 0.728 18.845 1.00 63.50 114 SER A N 1
ATOM 925 C CA . SER A 1 114 ? -19.766 1.805 19.793 1.00 63.50 114 SER A CA 1
ATOM 926 C C . SER A 1 114 ? -21.254 1.898 20.156 1.00 63.50 114 SER A C 1
ATOM 928 O O . SER A 1 114 ? -21.580 2.388 21.239 1.00 63.50 114 SER A O 1
ATOM 930 N N . ARG A 1 115 ? -22.156 1.398 19.296 1.00 63.44 115 ARG A N 1
ATOM 931 C CA . ARG A 1 115 ? -23.600 1.314 19.569 1.00 63.44 115 ARG A CA 1
ATOM 932 C C . ARG A 1 115 ? -23.946 0.191 20.545 1.00 63.44 115 ARG A C 1
ATOM 934 O O . ARG A 1 115 ? -24.837 0.352 21.380 1.00 63.44 115 ARG A O 1
ATOM 941 N N . ASN A 1 116 ? -23.225 -0.918 20.454 1.00 73.81 116 ASN A N 1
ATOM 942 C CA . ASN A 1 116 ? -23.468 -2.139 21.209 1.00 73.81 116 ASN A CA 1
ATOM 943 C C . ASN A 1 116 ? -22.980 -2.044 22.660 1.00 73.81 116 ASN A C 1
ATOM 945 O O . ASN A 1 116 ? -23.759 -2.211 23.600 1.00 73.81 116 ASN A O 1
ATOM 949 N N . ILE A 1 117 ? -21.721 -1.628 22.852 1.00 78.25 117 ILE A N 1
ATOM 950 C CA . ILE A 1 117 ? -21.145 -1.389 24.187 1.00 78.25 117 ILE A CA 1
ATOM 951 C C . ILE A 1 117 ? -21.983 -0.351 24.944 1.00 78.25 117 ILE A C 1
ATOM 953 O O . ILE A 1 117 ? -22.231 -0.481 26.145 1.00 78.25 117 ILE A O 1
ATOM 957 N N . ARG A 1 118 ? -22.484 0.667 24.235 1.00 75.75 118 ARG A N 1
ATOM 958 C CA . ARG A 1 118 ? -23.397 1.650 24.813 1.00 75.75 118 ARG A CA 1
ATOM 959 C C . ARG A 1 118 ? -24.710 1.025 25.279 1.00 75.75 118 ARG A C 1
ATOM 961 O O . ARG A 1 118 ? -25.099 1.269 26.421 1.00 75.75 118 ARG A O 1
ATOM 968 N N . GLY A 1 119 ? -25.377 0.245 24.431 1.00 73.06 119 GLY A N 1
ATOM 969 C CA . GLY A 1 119 ? -26.614 -0.452 24.793 1.00 73.06 119 GLY A CA 1
ATOM 970 C C . GLY A 1 119 ? -26.444 -1.320 26.044 1.00 73.06 119 GLY A C 1
ATOM 971 O O . GLY A 1 119 ? -27.246 -1.232 26.973 1.00 73.06 119 GLY A O 1
ATOM 972 N N . ALA A 1 120 ? -25.337 -2.059 26.130 1.00 77.31 120 ALA A N 1
ATOM 973 C CA . ALA A 1 120 ? -24.996 -2.876 27.292 1.00 77.31 120 ALA A CA 1
ATOM 974 C C . ALA A 1 120 ? -24.813 -2.048 28.576 1.00 77.31 120 ALA A C 1
ATOM 976 O O . ALA A 1 120 ? -25.362 -2.385 29.625 1.00 77.31 120 ALA A O 1
ATOM 977 N N . LEU A 1 121 ? -24.103 -0.918 28.507 1.00 77.25 121 LEU A N 1
ATOM 978 C CA . LEU A 1 121 ? -23.948 -0.015 29.654 1.00 77.25 121 LEU A CA 1
ATOM 979 C C . LEU A 1 121 ? -25.284 0.613 30.092 1.00 77.25 121 LEU A C 1
ATOM 981 O O . LEU A 1 121 ? -25.496 0.851 31.281 1.00 77.25 121 LEU A O 1
ATOM 985 N N . GLU A 1 122 ? -26.200 0.877 29.157 1.00 73.81 122 GLU A N 1
ATOM 986 C CA . GLU A 1 122 ? -27.552 1.360 29.468 1.00 73.81 122 GLU A CA 1
ATOM 987 C C . GLU A 1 122 ? -28.417 0.280 30.130 1.00 73.81 122 GLU A C 1
ATOM 989 O O . GLU A 1 122 ? -29.168 0.592 31.058 1.00 73.81 122 GLU A O 1
ATOM 994 N N . LEU A 1 123 ? -28.261 -0.985 29.732 1.00 74.81 123 LEU A N 1
ATOM 995 C CA . LEU A 1 123 ? -28.884 -2.119 30.411 1.00 74.81 123 LEU A CA 1
ATOM 996 C C . LEU A 1 123 ? -28.407 -2.215 31.867 1.00 74.81 123 LEU A C 1
ATOM 998 O O . LEU A 1 123 ? -29.243 -2.229 32.772 1.00 74.81 123 LEU A O 1
ATOM 1002 N N . VAL A 1 124 ? -27.093 -2.162 32.117 1.00 74.56 124 VAL A N 1
ATOM 1003 C CA . VAL A 1 124 ? -26.540 -2.115 33.488 1.00 74.56 124 VAL A CA 1
ATOM 1004 C C . VAL A 1 124 ? -27.119 -0.940 34.281 1.00 74.56 124 VAL A C 1
ATOM 1006 O O . VAL A 1 124 ? -27.498 -1.090 35.445 1.00 74.56 124 VAL A O 1
ATOM 1009 N N . ALA A 1 125 ? -27.251 0.228 33.643 1.00 69.62 125 ALA A N 1
ATOM 1010 C CA . ALA A 1 125 ? -27.841 1.411 34.266 1.00 69.62 125 ALA A CA 1
ATOM 1011 C C . ALA A 1 125 ? -29.274 1.192 34.744 1.00 69.62 125 ALA A C 1
ATOM 1013 O O . ALA A 1 125 ? -29.656 1.677 35.811 1.00 69.62 125 ALA A O 1
ATOM 1014 N N . SER A 1 126 ? -30.058 0.461 33.955 1.00 66.56 126 SER A N 1
ATOM 1015 C CA . SER A 1 126 ? -31.445 0.143 34.278 1.00 66.56 126 SER A CA 1
ATOM 1016 C C . SER A 1 126 ? -31.569 -0.842 35.449 1.00 66.56 126 SER A C 1
ATOM 1018 O O . SER A 1 126 ? -32.479 -0.692 36.265 1.00 66.56 126 SER A O 1
ATOM 1020 N N . MET A 1 127 ? -30.620 -1.777 35.594 1.00 68.44 127 MET A N 1
ATOM 1021 C CA . MET A 1 127 ? -30.632 -2.820 36.631 1.00 68.44 127 MET A CA 1
ATOM 1022 C C . MET A 1 127 ? -30.368 -2.282 38.046 1.00 68.44 127 MET A C 1
ATOM 1024 O O . MET A 1 127 ? -30.867 -2.839 39.019 1.00 68.44 127 MET A O 1
ATOM 1028 N N . LYS A 1 128 ? -29.600 -1.195 38.188 1.00 62.47 128 LYS A N 1
ATOM 1029 C CA . LYS A 1 128 ? -29.170 -0.666 39.500 1.00 62.47 128 LYS A CA 1
ATOM 1030 C C . LYS A 1 128 ? -30.067 0.428 40.101 1.00 62.47 128 LYS A C 1
ATOM 1032 O O . LYS A 1 128 ? -29.717 0.962 41.147 1.00 62.47 128 LYS A O 1
ATOM 1037 N N . HIS A 1 129 ? -31.217 0.756 39.498 1.00 54.00 129 HIS A N 1
ATOM 1038 C CA . HIS A 1 129 ? -32.176 1.759 40.005 1.00 54.00 129 HIS A CA 1
ATOM 1039 C C . HIS A 1 129 ? -31.510 3.032 40.574 1.00 54.00 129 HIS A C 1
ATOM 1041 O O . HIS A 1 129 ? -31.600 3.325 41.770 1.00 54.00 129 HIS A O 1
ATOM 1047 N N . ALA A 1 130 ? -30.850 3.828 39.728 1.00 49.16 130 ALA A N 1
ATOM 1048 C CA . ALA A 1 130 ? -30.323 5.119 40.165 1.00 49.16 130 ALA A CA 1
ATOM 1049 C C . ALA A 1 130 ? -31.478 6.014 40.662 1.00 49.16 130 ALA A C 1
ATOM 1051 O O . ALA A 1 130 ? -32.307 6.469 39.871 1.00 49.16 130 ALA A O 1
ATOM 1052 N N . LYS A 1 131 ? -31.547 6.280 41.977 1.00 42.66 131 LYS A N 1
ATOM 1053 C CA . LYS A 1 131 ? -32.458 7.297 42.528 1.00 42.66 131 LYS A CA 1
ATOM 1054 C C . LYS A 1 131 ? -32.139 8.628 41.834 1.00 42.66 131 LYS A C 1
ATOM 1056 O O . LYS A 1 131 ? -30.989 9.064 41.912 1.00 42.66 131 LYS A O 1
ATOM 1061 N N . PRO A 1 132 ? -33.097 9.275 41.151 1.00 42.53 132 PRO A N 1
ATOM 1062 C CA . PRO A 1 132 ? -32.813 10.489 40.400 1.00 42.53 132 PRO A CA 1
ATOM 1063 C C . PRO A 1 132 ? -32.429 11.617 41.367 1.00 42.53 132 PRO A C 1
ATOM 1065 O O . PRO A 1 132 ? -33.287 12.196 42.029 1.00 42.53 132 PRO A O 1
ATOM 1068 N N . HIS A 1 133 ? -31.136 11.948 41.459 1.00 41.69 133 HIS A N 1
ATOM 1069 C CA . HIS A 1 133 ? -30.703 13.217 42.043 1.00 41.69 133 HIS A CA 1
ATOM 1070 C C . HIS A 1 133 ? -30.692 14.292 40.955 1.00 41.69 133 HIS A C 1
ATOM 1072 O O . HIS A 1 133 ? -30.052 14.157 39.919 1.00 41.69 133 HIS A O 1
ATOM 1078 N N . VAL A 1 134 ? -31.365 15.406 41.238 1.00 42.66 134 VAL A N 1
ATOM 1079 C CA . VAL A 1 134 ? -31.697 16.505 40.309 1.00 42.66 134 VAL A CA 1
ATOM 1080 C C . VAL A 1 134 ? -30.472 17.235 39.712 1.00 42.66 134 VAL A C 1
ATOM 1082 O O . VAL A 1 134 ? -30.628 18.074 38.834 1.00 42.66 134 VAL A O 1
ATOM 1085 N N . LYS A 1 135 ? -29.240 16.934 40.147 1.00 43.28 135 LYS A N 1
ATOM 1086 C CA . LYS A 1 135 ? -28.027 17.687 39.764 1.00 43.28 135 LYS A CA 1
ATOM 1087 C C . LYS A 1 135 ? -26.994 16.922 38.930 1.00 43.28 135 LYS A C 1
ATOM 1089 O O . LYS A 1 135 ? -26.051 17.551 38.465 1.00 43.28 135 LYS A O 1
ATOM 1094 N N . MET A 1 136 ? -27.133 15.611 38.732 1.00 45.25 136 MET A N 1
ATOM 1095 C CA . MET A 1 136 ? -26.149 14.811 37.989 1.00 45.25 136 MET A CA 1
ATOM 1096 C C . MET A 1 136 ? -26.862 13.883 36.999 1.00 45.25 136 MET A C 1
ATOM 1098 O O . MET A 1 136 ? -27.898 13.320 37.352 1.00 45.25 136 MET A O 1
ATOM 1102 N N . PRO A 1 137 ? -26.351 13.696 35.767 1.00 51.88 137 PRO A N 1
ATOM 1103 C CA . PRO A 1 137 ? -26.936 12.733 34.843 1.00 51.88 137 PRO A CA 1
ATOM 1104 C C . PRO A 1 137 ? -26.982 11.343 35.494 1.00 51.88 137 PRO A C 1
ATOM 1106 O O . PRO A 1 137 ? -25.960 10.863 35.984 1.00 51.88 137 PRO A O 1
ATOM 1109 N N . ALA A 1 138 ? -28.142 10.677 35.467 1.00 53.62 138 ALA A N 1
ATOM 1110 C CA . ALA A 1 138 ? -28.368 9.371 36.110 1.00 53.62 138 ALA A CA 1
ATOM 1111 C C . ALA A 1 138 ? -27.308 8.311 35.749 1.00 53.62 138 ALA A C 1
ATOM 1113 O O . ALA A 1 138 ? -26.995 7.422 36.532 1.00 53.62 138 ALA A O 1
ATOM 1114 N N . LYS A 1 139 ? -26.707 8.449 34.567 1.00 56.03 139 LYS A N 1
ATOM 1115 C CA . LYS A 1 139 ? -25.696 7.539 34.030 1.00 56.03 139 LYS A CA 1
ATOM 1116 C C . LYS A 1 139 ? -24.291 7.798 34.592 1.00 56.03 139 LYS A C 1
ATOM 1118 O O . LYS A 1 139 ? -23.549 6.853 34.813 1.00 56.03 139 LYS A O 1
ATOM 1123 N N . GLN A 1 140 ? -23.951 9.046 34.921 1.00 59.84 140 GLN A N 1
ATOM 1124 C CA . GLN A 1 140 ? -22.716 9.366 35.647 1.00 59.84 140 GLN A CA 1
ATOM 1125 C C . GLN A 1 140 ? -22.846 9.019 37.137 1.00 59.84 140 GLN A C 1
ATOM 1127 O O . GLN A 1 140 ? -21.881 8.590 37.763 1.00 59.84 140 GLN A O 1
ATOM 1132 N N . MET A 1 141 ? -24.062 9.127 37.685 1.00 57.06 141 MET A N 1
ATOM 1133 C CA . MET A 1 141 ? -24.372 8.616 39.021 1.00 57.06 141 MET A CA 1
ATOM 1134 C C . MET A 1 141 ? -24.195 7.101 39.110 1.00 57.06 141 MET A C 1
ATOM 1136 O O . MET A 1 141 ? -23.582 6.642 40.064 1.00 57.06 141 MET A O 1
ATOM 1140 N N . LEU A 1 142 ? -24.663 6.344 38.112 1.00 64.69 142 LEU A N 1
ATOM 1141 C CA . LEU A 1 142 ? -24.455 4.899 38.053 1.00 64.69 142 LEU A CA 1
ATOM 1142 C C . LEU A 1 142 ? -22.964 4.538 38.046 1.00 64.69 142 LEU A C 1
ATOM 1144 O O . LEU A 1 142 ? -22.550 3.712 38.843 1.00 64.69 142 LEU A O 1
ATOM 1148 N N . LEU A 1 143 ? -22.146 5.157 37.188 1.00 64.81 143 LEU A N 1
ATOM 1149 C CA . LEU A 1 143 ? -20.708 4.854 37.130 1.00 64.81 143 LEU A CA 1
ATOM 1150 C C . LEU A 1 143 ? -20.002 5.183 38.452 1.00 64.81 143 LEU A C 1
ATOM 1152 O O . LEU A 1 143 ? -19.171 4.412 38.916 1.00 64.81 143 LEU A O 1
ATOM 1156 N N . ASN A 1 144 ? -20.375 6.291 39.097 1.00 67.38 144 ASN A N 1
ATOM 1157 C CA . ASN A 1 144 ? -19.852 6.629 40.420 1.00 67.38 144 ASN A CA 1
ATOM 1158 C C . ASN A 1 144 ? -20.335 5.657 41.510 1.00 67.38 144 ASN A C 1
ATOM 1160 O O . ASN A 1 144 ? -19.576 5.374 42.428 1.00 67.38 144 ASN A O 1
ATOM 1164 N N . GLN A 1 145 ? -21.562 5.138 41.410 1.00 69.06 145 GLN A N 1
ATOM 1165 C CA . GLN A 1 145 ? -22.083 4.108 42.315 1.00 69.06 145 GLN A CA 1
ATOM 1166 C C . GLN A 1 145 ? -21.397 2.756 42.097 1.00 69.06 145 GLN A C 1
ATOM 1168 O O . GLN A 1 145 ? -21.113 2.071 43.068 1.00 69.06 145 GLN A O 1
ATOM 1173 N N . LEU A 1 146 ? -21.084 2.399 40.849 1.00 68.88 146 LEU A N 1
ATOM 1174 C CA . LEU A 1 146 ? -20.336 1.188 40.505 1.00 68.88 146 LEU A CA 1
ATOM 1175 C C . LEU A 1 146 ? -18.908 1.220 41.056 1.00 68.88 146 LEU A C 1
ATOM 1177 O O . LEU A 1 146 ? -18.434 0.218 41.561 1.00 68.88 146 LEU A O 1
ATOM 1181 N N . LEU A 1 147 ? -18.246 2.378 41.038 1.00 71.00 147 LEU A N 1
ATOM 1182 C CA . LEU A 1 147 ? -16.924 2.540 41.659 1.00 71.00 147 LEU A CA 1
ATOM 1183 C C . LEU A 1 147 ? -16.953 2.452 43.192 1.00 71.00 147 LEU A C 1
ATOM 1185 O O . LEU A 1 147 ? -15.927 2.228 43.826 1.00 71.00 147 LEU A O 1
ATOM 1189 N N . GLN A 1 148 ? -18.120 2.669 43.795 1.00 74.44 148 GLN A N 1
ATOM 1190 C CA . GLN A 1 148 ? -18.342 2.496 45.231 1.00 74.44 148 GLN A CA 1
ATOM 1191 C C . GLN A 1 148 ? -18.824 1.079 45.575 1.00 74.44 148 GLN A C 1
ATOM 1193 O O . GLN A 1 148 ? -18.982 0.770 46.753 1.00 74.44 148 GLN A O 1
ATOM 1198 N N . ASP A 1 149 ? -19.073 0.236 44.571 1.00 76.31 149 ASP A N 1
ATOM 1199 C CA . ASP A 1 149 ? -19.517 -1.143 44.738 1.00 76.31 149 ASP A CA 1
ATOM 1200 C C . ASP A 1 149 ? -18.294 -2.027 45.038 1.00 76.31 149 ASP A C 1
ATOM 1202 O O . ASP A 1 149 ? -17.364 -2.133 44.232 1.00 76.31 149 ASP A O 1
ATOM 1206 N N . GLU A 1 150 ? -18.264 -2.623 46.233 1.00 80.38 150 GLU A N 1
ATOM 1207 C CA . GLU A 1 150 ? -17.153 -3.474 46.673 1.00 80.38 150 GLU A CA 1
ATOM 1208 C C . GLU A 1 150 ? -16.980 -4.696 45.764 1.00 80.38 150 GLU A C 1
ATOM 1210 O O . GLU A 1 150 ? -15.843 -5.059 45.454 1.00 80.38 150 GLU A O 1
ATOM 1215 N N . ASP A 1 151 ? -18.079 -5.272 45.267 1.00 76.69 151 ASP A N 1
ATOM 1216 C CA . ASP A 1 151 ? -18.039 -6.431 44.372 1.00 76.69 151 ASP A CA 1
ATOM 1217 C C . ASP A 1 151 ? -17.451 -6.035 43.015 1.00 76.69 151 ASP A C 1
ATOM 1219 O O . ASP A 1 151 ? -16.618 -6.747 42.448 1.00 76.69 151 ASP A O 1
ATOM 1223 N N . TRP A 1 152 ? -17.817 -4.853 42.506 1.00 82.69 152 TRP A N 1
ATOM 1224 C CA . TRP A 1 152 ? -17.228 -4.333 41.272 1.00 82.69 152 TRP A CA 1
ATOM 1225 C C . TRP A 1 152 ? -15.729 -4.080 41.428 1.00 82.69 152 TRP A C 1
ATOM 1227 O O . TRP A 1 152 ? -14.959 -4.494 40.565 1.00 82.69 152 TRP A O 1
ATOM 1237 N N . ASN A 1 153 ? -15.293 -3.466 42.533 1.00 82.12 153 ASN A N 1
ATOM 1238 C CA . ASN A 1 153 ? -13.873 -3.200 42.783 1.00 82.12 153 ASN A CA 1
ATOM 1239 C C . ASN A 1 153 ? -13.046 -4.487 42.897 1.00 82.12 153 ASN A C 1
ATOM 1241 O O . ASN A 1 153 ? -11.912 -4.527 42.412 1.00 82.12 153 ASN A O 1
ATOM 1245 N N . GLN A 1 154 ? -13.599 -5.553 43.484 1.00 82.69 154 GLN A N 1
ATOM 1246 C CA . GLN A 1 154 ? -12.937 -6.859 43.537 1.00 82.69 154 GLN A CA 1
ATOM 1247 C C . GLN A 1 154 ? -12.745 -7.449 42.136 1.00 82.69 154 GLN A C 1
ATOM 1249 O O . GLN A 1 154 ? -11.627 -7.830 41.776 1.00 82.69 154 GLN A O 1
ATOM 1254 N N . VAL A 1 155 ? -13.805 -7.464 41.321 1.00 81.38 155 VAL A N 1
ATOM 1255 C CA . VAL A 1 155 ? -13.738 -7.963 39.939 1.00 81.38 155 VAL A CA 1
ATOM 1256 C C . VAL A 1 155 ? -12.794 -7.100 39.098 1.00 81.38 155 VAL A C 1
ATOM 1258 O O . VAL A 1 155 ? -11.945 -7.630 38.383 1.00 81.38 155 VAL A O 1
ATOM 1261 N N . ALA A 1 156 ? -12.880 -5.775 39.211 1.00 81.25 156 ALA A N 1
ATOM 1262 C CA . ALA A 1 156 ? -12.031 -4.851 38.469 1.00 81.25 156 ALA A CA 1
ATOM 1263 C C . ALA A 1 156 ? -10.555 -4.989 38.850 1.00 81.25 156 ALA A C 1
ATOM 1265 O O . ALA A 1 156 ? -9.705 -4.987 37.964 1.00 81.25 156 ALA A O 1
ATOM 1266 N N . THR A 1 157 ? -10.243 -5.197 40.132 1.00 84.75 157 THR A N 1
ATOM 1267 C CA . THR A 1 157 ? -8.870 -5.447 40.596 1.00 84.75 157 THR A CA 1
ATOM 1268 C C . THR A 1 157 ? -8.316 -6.755 40.033 1.00 84.75 157 THR A C 1
ATOM 1270 O O . THR A 1 157 ? -7.164 -6.791 39.595 1.00 84.75 157 THR A O 1
ATOM 1273 N N . ALA A 1 158 ? -9.126 -7.820 39.993 1.00 83.06 158 ALA A N 1
ATOM 1274 C CA . ALA A 1 158 ?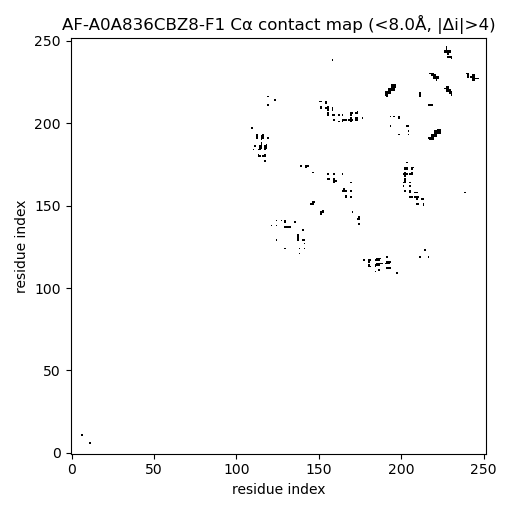 -8.737 -9.075 39.353 1.00 83.06 158 ALA A CA 1
ATOM 1275 C C . ALA A 1 158 ? -8.453 -8.858 37.857 1.00 83.06 158 ALA A C 1
ATOM 1277 O O . ALA A 1 158 ? -7.356 -9.160 37.386 1.00 83.06 158 ALA A O 1
ATOM 1278 N N . CYS A 1 159 ? -9.375 -8.208 37.138 1.00 80.06 159 CYS A N 1
ATOM 1279 C CA . CYS A 1 159 ? -9.194 -7.875 35.727 1.00 80.06 159 CYS A CA 1
ATOM 1280 C C . CYS A 1 159 ? -7.955 -6.997 35.477 1.00 80.06 159 CYS A C 1
ATOM 1282 O O . CYS A 1 159 ? -7.223 -7.226 34.514 1.00 80.06 159 CYS A O 1
ATOM 1284 N N . ALA A 1 160 ? -7.700 -6.006 36.333 1.00 83.12 160 ALA A N 1
ATOM 1285 C CA . ALA A 1 160 ? -6.557 -5.104 36.231 1.00 83.12 160 ALA A CA 1
ATOM 1286 C C . ALA A 1 160 ? -5.231 -5.860 36.394 1.00 83.12 160 ALA A C 1
ATOM 1288 O O . ALA A 1 160 ? -4.321 -5.688 35.581 1.00 83.12 160 ALA A O 1
ATOM 1289 N N . ARG A 1 161 ? -5.150 -6.763 37.383 1.00 83.00 161 ARG A N 1
ATOM 1290 C CA . ARG A 1 161 ? -3.970 -7.608 37.619 1.00 83.00 161 ARG A CA 1
ATOM 1291 C C . ARG A 1 161 ? -3.658 -8.490 36.416 1.00 83.00 161 ARG A C 1
ATOM 1293 O O . ARG A 1 161 ? -2.503 -8.598 36.020 1.00 83.00 161 ARG A O 1
ATOM 1300 N N . GLU A 1 162 ? -4.682 -9.095 35.828 1.00 77.19 162 GLU A N 1
ATOM 1301 C CA . GLU A 1 162 ? -4.527 -10.002 34.687 1.00 77.19 162 GLU A CA 1
ATOM 1302 C C . GLU A 1 162 ? -4.146 -9.276 33.392 1.00 77.19 162 GLU A C 1
ATOM 1304 O O . GLU A 1 162 ? -3.410 -9.819 32.573 1.00 77.19 162 GLU A O 1
ATOM 1309 N N . ASN A 1 163 ? -4.567 -8.018 33.231 1.00 73.19 163 ASN A N 1
ATOM 1310 C CA . ASN A 1 163 ? -4.222 -7.194 32.067 1.00 73.19 163 ASN A CA 1
ATOM 1311 C C . ASN A 1 163 ? -2.976 -6.319 32.285 1.00 73.19 163 ASN A C 1
ATOM 1313 O O . ASN A 1 163 ? -2.647 -5.510 31.417 1.00 73.19 163 ASN A O 1
ATOM 1317 N N . ASN A 1 164 ? -2.284 -6.472 33.421 1.00 82.06 164 ASN A N 1
ATOM 1318 C CA . ASN A 1 164 ? -1.132 -5.658 33.812 1.00 82.06 164 ASN A CA 1
ATOM 1319 C C . ASN A 1 164 ? -1.429 -4.142 33.766 1.00 82.06 164 ASN A C 1
ATOM 1321 O O . ASN A 1 164 ? -0.673 -3.350 33.199 1.00 82.06 164 ASN A O 1
ATOM 1325 N N . VAL A 1 165 ? -2.573 -3.751 34.331 1.00 82.25 165 VAL A N 1
ATOM 1326 C CA . VAL A 1 165 ? -3.048 -2.364 34.411 1.00 82.25 165 VAL A CA 1
ATOM 1327 C C . VAL A 1 165 ? -3.148 -1.947 35.875 1.00 82.25 165 VAL A C 1
ATOM 1329 O O . VAL A 1 165 ? -3.642 -2.696 36.712 1.00 82.25 165 VAL A O 1
ATOM 1332 N N . GLU A 1 166 ? -2.717 -0.729 36.195 1.00 84.88 166 GLU A N 1
ATOM 1333 C CA . GLU A 1 166 ? -2.945 -0.154 37.523 1.00 84.88 166 GLU A CA 1
ATOM 1334 C C . GLU A 1 166 ? -4.426 0.201 37.704 1.00 84.88 166 GLU A C 1
ATOM 1336 O O . GLU A 1 166 ? -5.017 0.893 36.869 1.00 84.88 166 GLU A O 1
ATOM 1341 N N . MET A 1 167 ? -5.025 -0.236 38.814 1.00 80.56 167 MET A N 1
ATOM 1342 C CA . MET A 1 167 ? -6.463 -0.075 39.051 1.00 80.56 167 MET A CA 1
ATOM 1343 C C . MET A 1 167 ? -6.914 1.395 39.044 1.00 80.56 167 MET A C 1
ATOM 1345 O O . MET A 1 167 ? -7.971 1.708 38.502 1.00 80.56 167 MET A O 1
ATOM 1349 N N . GLU A 1 168 ? -6.075 2.320 39.526 1.00 82.06 168 GLU A N 1
ATOM 1350 C CA . GLU A 1 168 ? -6.355 3.763 39.488 1.00 82.06 168 GLU A CA 1
ATOM 1351 C C . GLU A 1 168 ? -6.644 4.266 38.059 1.00 82.06 168 GLU A C 1
ATOM 1353 O O . GLU A 1 168 ? -7.527 5.104 37.843 1.00 82.06 168 GLU A O 1
ATOM 1358 N N . HIS A 1 169 ? -5.937 3.734 37.056 1.00 77.81 169 HIS A N 1
ATOM 1359 C CA . HIS A 1 169 ? -6.195 4.058 35.655 1.00 77.81 169 HIS A CA 1
ATOM 1360 C C . HIS A 1 169 ? -7.528 3.474 35.183 1.00 77.81 169 HIS A C 1
ATOM 1362 O O . HIS A 1 169 ? -8.271 4.160 34.478 1.00 77.81 169 HIS A O 1
ATOM 1368 N N . GLY A 1 170 ? -7.861 2.252 35.613 1.00 71.81 170 GLY A N 1
ATOM 1369 C CA . GLY A 1 170 ? -9.154 1.612 35.356 1.00 71.81 170 GLY A CA 1
ATOM 1370 C C . GLY A 1 170 ? -10.332 2.459 35.841 1.00 71.81 170 GLY A C 1
ATOM 1371 O O . GLY A 1 170 ? -11.248 2.738 35.069 1.00 71.81 170 GLY A O 1
ATOM 1372 N N . GLU A 1 171 ? -10.274 2.960 37.079 1.00 74.19 171 GLU A N 1
ATOM 1373 C CA . GLU A 1 171 ? -11.330 3.807 37.655 1.00 74.19 171 GLU A CA 1
ATOM 1374 C C . GLU A 1 171 ? -11.507 5.128 36.896 1.00 74.19 171 GLU A C 1
ATOM 1376 O O . GLU A 1 171 ? -12.631 5.546 36.595 1.00 74.19 171 GLU A O 1
ATOM 1381 N N . LYS A 1 172 ? -10.394 5.802 36.573 1.00 75.00 172 LYS A N 1
ATOM 1382 C CA . LYS A 1 172 ? -10.410 7.069 35.824 1.00 75.00 172 LYS A CA 1
ATOM 1383 C C . LYS A 1 172 ? -10.999 6.876 34.427 1.00 75.00 172 LYS A C 1
ATOM 1385 O O . LYS A 1 172 ? -11.856 7.659 34.017 1.00 75.00 172 LYS A O 1
ATOM 1390 N N . CYS A 1 173 ? -10.579 5.828 33.721 1.00 74.19 173 CYS A N 1
ATOM 1391 C CA . CYS A 1 173 ? -11.090 5.491 32.394 1.00 74.19 173 CYS A CA 1
ATOM 1392 C C . CYS A 1 173 ? -12.571 5.105 32.431 1.00 74.19 173 CYS A C 1
ATOM 1394 O O . CYS A 1 173 ? -13.340 5.552 31.581 1.00 74.19 173 CYS A O 1
ATOM 1396 N N . PHE A 1 174 ? -13.008 4.360 33.447 1.00 72.88 174 PHE A N 1
ATOM 1397 C CA . PHE A 1 174 ? -14.407 3.963 33.589 1.00 72.88 174 PHE A CA 1
ATOM 1398 C C . PHE A 1 174 ? -15.356 5.162 33.740 1.00 72.88 174 PHE A C 1
ATOM 1400 O O . PHE A 1 174 ? -16.437 5.173 33.157 1.00 72.88 174 PHE A O 1
ATOM 1407 N N . LYS A 1 175 ? -14.936 6.237 34.424 1.00 69.94 175 LYS A N 1
ATOM 1408 C CA . LYS A 1 175 ? -15.715 7.494 34.481 1.00 69.94 175 LYS A CA 1
ATOM 1409 C C . LYS A 1 175 ? -15.879 8.159 33.111 1.00 69.94 175 LYS A C 1
ATOM 1411 O O . LYS A 1 175 ? -16.875 8.843 32.881 1.00 69.94 175 LYS A O 1
ATOM 1416 N N . MET A 1 176 ? -14.911 7.968 32.216 1.00 69.44 176 MET A N 1
ATOM 1417 C CA . MET A 1 176 ? -14.861 8.596 30.893 1.00 69.44 176 MET A CA 1
ATOM 1418 C C . MET A 1 176 ? -15.507 7.751 29.794 1.00 69.44 176 MET A C 1
ATOM 1420 O O . MET A 1 176 ? -15.915 8.298 28.771 1.00 69.44 176 MET A O 1
ATOM 1424 N N . ILE A 1 177 ? -15.679 6.450 30.026 1.00 69.88 177 ILE A N 1
ATOM 1425 C CA . ILE A 1 177 ? -16.097 5.480 29.010 1.00 69.88 177 ILE A CA 1
ATOM 1426 C C . ILE A 1 177 ? -17.440 5.827 28.354 1.00 69.88 177 ILE A C 1
ATOM 1428 O O . ILE A 1 177 ? -17.654 5.622 27.164 1.00 69.88 177 ILE A O 1
ATOM 1432 N N . TYR A 1 178 ? -18.344 6.450 29.109 1.00 61.38 178 TYR A N 1
ATOM 1433 C CA . TYR A 1 178 ? -19.653 6.871 28.617 1.00 61.38 178 TYR A CA 1
ATOM 1434 C C . TYR A 1 178 ? -19.583 8.055 27.635 1.00 61.38 178 TYR A C 1
ATOM 1436 O O . TYR A 1 178 ? -20.482 8.219 26.808 1.00 61.38 178 TYR A O 1
ATOM 1444 N N . HIS A 1 179 ? -18.528 8.871 27.709 1.00 62.47 179 HIS A N 1
ATOM 1445 C CA . HIS A 1 179 ? -18.256 9.938 26.744 1.00 62.47 179 HIS A CA 1
ATOM 1446 C C . HIS A 1 179 ? -17.601 9.398 25.470 1.00 62.47 179 HIS A C 1
ATOM 1448 O O . HIS A 1 179 ? -17.821 9.960 24.400 1.00 62.47 179 HIS A O 1
ATOM 1454 N N . THR A 1 180 ? -16.864 8.288 25.575 1.00 62.47 180 THR A N 1
ATOM 1455 C CA . THR A 1 180 ? -16.267 7.579 24.435 1.00 62.47 180 THR A CA 1
ATOM 1456 C C . THR A 1 180 ? -17.344 6.987 23.512 1.00 62.47 180 THR A C 1
ATOM 1458 O O . THR A 1 180 ? -17.186 6.980 22.292 1.00 62.47 180 THR A O 1
ATOM 1461 N N . PHE A 1 181 ? -18.492 6.578 24.066 1.00 66.31 181 PHE A N 1
ATOM 1462 C CA . PHE A 1 181 ? -19.623 6.032 23.308 1.00 66.31 181 PHE A CA 1
ATOM 1463 C C . PHE A 1 181 ? -20.775 7.058 23.194 1.00 66.31 181 PHE A C 1
ATOM 1465 O O . PHE A 1 181 ? -21.561 7.254 24.122 1.00 66.31 181 PHE A O 1
ATOM 1472 N N . ALA A 1 182 ? -20.857 7.774 22.065 1.00 53.66 182 ALA A N 1
ATOM 1473 C CA . ALA A 1 182 ? -21.786 8.897 21.853 1.00 53.66 182 ALA A CA 1
ATOM 1474 C C . ALA A 1 182 ? -23.286 8.537 22.016 1.00 53.66 182 ALA A C 1
ATOM 1476 O O . ALA A 1 182 ? -23.704 7.406 21.790 1.00 53.66 182 ALA A O 1
ATOM 1477 N N . LYS A 1 183 ? -24.119 9.525 22.394 1.00 53.88 183 LYS A N 1
ATOM 1478 C CA . LYS A 1 183 ? -25.572 9.377 22.659 1.00 53.88 183 LYS A CA 1
ATOM 1479 C C . LYS A 1 183 ? -26.387 8.946 21.434 1.00 53.88 183 LYS A C 1
ATOM 1481 O O . LYS A 1 183 ? -27.430 8.337 21.604 1.00 53.88 183 LYS A O 1
ATOM 1486 N N . ASP A 1 184 ? -25.894 9.217 20.235 1.00 51.88 184 ASP A N 1
ATOM 1487 C CA . ASP A 1 184 ? -26.629 8.993 18.982 1.00 51.88 184 ASP A CA 1
ATOM 1488 C C . ASP A 1 184 ? -26.400 7.572 18.434 1.00 51.88 184 ASP A C 1
ATOM 1490 O O . ASP A 1 184 ? -26.888 7.200 17.367 1.00 51.88 184 ASP A O 1
ATOM 1494 N N . LYS A 1 185 ? -25.626 6.772 19.175 1.00 52.97 185 LYS A N 1
ATOM 1495 C CA . LYS A 1 185 ? -25.185 5.435 18.814 1.00 52.97 185 LYS A CA 1
ATOM 1496 C C . LYS A 1 185 ? -25.908 4.412 19.694 1.00 52.97 185 LYS A C 1
ATOM 1498 O O . LYS A 1 185 ? -25.386 3.983 20.717 1.00 52.97 185 LYS A O 1
ATOM 1503 N N . HIS A 1 186 ? -27.118 4.036 19.284 1.00 52.50 186 HIS A N 1
ATOM 1504 C CA . HIS A 1 186 ? -27.875 2.924 19.867 1.00 52.50 186 HIS A CA 1
ATOM 1505 C C . HIS A 1 186 ? -27.872 1.732 18.907 1.00 52.50 186 HIS A C 1
ATOM 1507 O O . HIS A 1 186 ? -28.044 1.907 17.698 1.00 52.50 186 HIS A O 1
ATOM 1513 N N . GLY A 1 187 ? -27.651 0.533 19.442 1.00 53.31 187 GLY A N 1
ATOM 1514 C CA . GLY A 1 187 ? -27.608 -0.721 18.692 1.00 53.31 187 GLY A CA 1
ATOM 1515 C C . GLY A 1 187 ? -28.390 -1.786 19.447 1.00 53.31 187 GLY A C 1
ATOM 1516 O O . GLY A 1 187 ? -28.375 -1.806 20.675 1.00 53.31 187 GLY A O 1
ATOM 1517 N N . SER A 1 188 ? -29.115 -2.623 18.711 1.00 52.81 188 SER A N 1
ATOM 1518 C CA . SER A 1 188 ? -29.962 -3.704 19.236 1.00 52.81 188 SER A CA 1
ATOM 1519 C C . SER A 1 188 ? -29.345 -5.080 18.980 1.00 52.81 188 SER A C 1
ATOM 1521 O O . SER A 1 188 ? -30.058 -6.054 18.744 1.00 52.81 188 SER A O 1
ATOM 1523 N N . GLU A 1 189 ? -28.020 -5.136 18.900 1.00 60.25 189 GLU A N 1
ATOM 1524 C CA . GLU A 1 189 ? -27.285 -6.362 18.609 1.00 60.25 189 GLU A CA 1
ATOM 1525 C C . GLU A 1 189 ? -27.392 -7.331 19.791 1.00 60.25 189 GLU A C 1
ATOM 1527 O O . GLU A 1 189 ? -27.419 -6.919 20.949 1.00 60.25 189 GLU A O 1
ATOM 1532 N N . ALA A 1 190 ? -27.510 -8.625 19.484 1.00 60.72 190 ALA A N 1
ATOM 1533 C CA . ALA A 1 190 ? -27.801 -9.657 20.477 1.00 60.72 190 ALA A CA 1
ATOM 1534 C C . ALA A 1 190 ? -26.606 -9.992 21.388 1.00 60.72 190 ALA A C 1
ATOM 1536 O O . ALA A 1 190 ? -26.810 -10.481 22.494 1.00 60.72 190 ALA A O 1
ATOM 1537 N N . GLU A 1 191 ? -25.378 -9.735 20.932 1.00 71.50 191 GLU A N 1
ATOM 1538 C CA . GLU A 1 191 ? -24.135 -10.055 21.642 1.00 71.50 191 GLU A CA 1
ATOM 1539 C C . GLU A 1 191 ? -23.233 -8.827 21.685 1.00 71.50 191 GLU A C 1
ATOM 1541 O O . GLU A 1 191 ? -23.083 -8.161 20.663 1.00 71.50 191 GLU A O 1
ATOM 1546 N N . VAL A 1 192 ? -22.607 -8.539 22.830 1.00 77.88 192 VAL A N 1
ATOM 1547 C CA . VAL A 1 192 ? -21.723 -7.375 22.990 1.00 77.88 192 VAL A CA 1
ATOM 1548 C C . VAL A 1 192 ? -20.318 -7.701 22.496 1.00 77.88 192 VAL A C 1
ATOM 1550 O O . VAL A 1 192 ? -19.672 -8.593 23.032 1.00 77.88 192 VAL A O 1
ATOM 1553 N N . PHE A 1 193 ? -19.794 -6.957 21.523 1.00 79.50 193 PHE A N 1
ATOM 1554 C CA . PHE A 1 193 ? -18.411 -7.127 21.063 1.00 79.50 193 PHE A CA 1
ATOM 1555 C C . PHE A 1 193 ? -17.484 -6.082 21.693 1.00 79.50 193 PHE A C 1
ATOM 1557 O O . PHE A 1 193 ? -17.751 -4.883 21.640 1.00 79.50 193 PHE A O 1
ATOM 1564 N N . ILE A 1 194 ? -16.369 -6.535 22.270 1.00 80.88 194 ILE A N 1
ATOM 1565 C CA . ILE A 1 194 ? -15.264 -5.688 22.732 1.00 80.88 194 ILE A CA 1
ATOM 1566 C C . ILE A 1 194 ? -14.054 -5.971 21.848 1.00 80.88 194 ILE A C 1
ATOM 1568 O O . ILE A 1 194 ? -13.303 -6.920 22.084 1.00 80.88 194 ILE A O 1
ATOM 1572 N N . ARG A 1 195 ? -13.833 -5.136 20.833 1.00 78.25 195 ARG A N 1
ATOM 1573 C CA . ARG A 1 195 ? -12.652 -5.255 19.975 1.00 78.25 195 ARG A CA 1
ATOM 1574 C C . ARG A 1 195 ? -11.490 -4.443 20.521 1.00 78.25 195 ARG A C 1
ATOM 1576 O O . ARG A 1 195 ? -11.587 -3.235 20.746 1.00 78.25 195 ARG A O 1
ATOM 1583 N N . LEU A 1 196 ? -10.349 -5.102 20.709 1.00 78.19 196 LEU A N 1
ATOM 1584 C CA . LEU A 1 196 ? -9.164 -4.479 21.302 1.00 78.19 196 LEU A CA 1
ATOM 1585 C C . LEU A 1 196 ? -8.589 -3.356 20.424 1.00 78.19 196 LEU A C 1
ATOM 1587 O O . LEU A 1 196 ? -8.020 -2.397 20.949 1.00 78.19 196 LEU A O 1
ATOM 1591 N N . ALA A 1 197 ? -8.763 -3.441 19.102 1.00 72.25 197 ALA A N 1
ATOM 1592 C CA . ALA A 1 197 ? -8.340 -2.404 18.161 1.00 72.25 197 ALA A CA 1
ATOM 1593 C C . ALA A 1 197 ? -9.075 -1.063 18.365 1.00 72.25 197 ALA A C 1
ATOM 1595 O O . ALA A 1 197 ? -8.523 -0.004 18.048 1.00 72.25 197 ALA A O 1
ATOM 1596 N N . GLU A 1 198 ? -10.286 -1.105 18.921 1.00 72.38 198 GLU A N 1
ATOM 1597 C CA . GLU A 1 198 ? -11.174 0.050 19.044 1.00 72.38 198 GLU A CA 1
ATOM 1598 C C . GLU A 1 198 ? -11.181 0.629 20.455 1.00 72.38 198 GLU A C 1
ATOM 1600 O O . GLU A 1 198 ? -10.985 1.832 20.638 1.00 72.38 198 GLU A O 1
ATOM 1605 N N . VAL A 1 199 ? -11.296 -0.231 21.470 1.00 77.69 199 VAL A N 1
ATOM 1606 C CA . VAL A 1 199 ? -11.099 0.155 22.872 1.00 77.69 199 VAL A CA 1
ATOM 1607 C C . VAL A 1 199 ? -9.599 0.138 23.144 1.00 77.69 199 VAL A C 1
ATOM 1609 O O . VAL A 1 199 ? -9.052 -0.840 23.648 1.00 77.69 199 VAL A O 1
ATOM 1612 N N . LYS A 1 200 ? -8.886 1.181 22.712 1.00 70.25 200 LYS A N 1
ATOM 1613 C CA . LYS A 1 200 ? -7.413 1.173 22.685 1.00 70.25 200 LYS A CA 1
ATOM 1614 C C . LYS A 1 200 ? -6.774 1.232 24.068 1.00 70.25 200 LYS A C 1
ATOM 1616 O O . LYS A 1 200 ? -5.691 0.676 24.239 1.00 70.25 200 LYS A O 1
ATOM 1621 N N . ALA A 1 201 ? -7.410 1.882 25.042 1.00 80.56 201 ALA A N 1
ATOM 1622 C CA . ALA A 1 201 ? -6.845 2.009 26.377 1.00 80.56 201 ALA A CA 1
ATOM 1623 C C . ALA A 1 201 ? -7.054 0.709 27.181 1.00 80.56 201 ALA A C 1
ATOM 1625 O O . ALA A 1 201 ? -8.200 0.323 27.421 1.00 80.56 201 ALA A O 1
ATOM 1626 N N . PRO A 1 202 ? -5.984 0.048 27.668 1.00 79.62 202 PRO A N 1
ATOM 1627 C CA . PRO A 1 202 ? -6.107 -1.153 28.499 1.00 79.62 202 PRO A CA 1
ATOM 1628 C C . PRO A 1 202 ? -7.000 -0.952 29.731 1.00 79.62 202 PRO A C 1
ATOM 1630 O O . PRO A 1 202 ? -7.786 -1.824 30.085 1.00 79.62 202 PRO A O 1
ATOM 1633 N N . ALA A 1 203 ? -6.943 0.236 30.332 1.00 81.00 203 ALA A N 1
ATOM 1634 C CA . ALA A 1 203 ? -7.770 0.617 31.470 1.00 81.00 203 ALA A CA 1
ATOM 1635 C C . ALA A 1 203 ? -9.275 0.719 31.151 1.00 81.00 203 ALA A C 1
ATOM 1637 O O . ALA A 1 203 ? -10.098 0.357 31.989 1.00 81.00 203 ALA A O 1
ATOM 1638 N N . GLU A 1 204 ? -9.657 1.150 29.943 1.00 80.25 204 GLU A N 1
ATOM 1639 C CA . GLU A 1 204 ? -11.067 1.151 29.521 1.00 80.25 204 GLU A CA 1
ATOM 1640 C C . GLU A 1 204 ? -11.602 -0.278 29.388 1.00 80.25 204 GLU A C 1
ATOM 1642 O O . GLU A 1 204 ? -12.719 -0.566 29.820 1.00 80.25 204 GLU A O 1
ATOM 1647 N N . ARG A 1 205 ? -10.781 -1.193 28.856 1.00 84.00 205 ARG A N 1
ATOM 1648 C CA . ARG A 1 205 ? -11.132 -2.614 28.717 1.00 84.00 205 ARG A CA 1
ATOM 1649 C C . ARG A 1 205 ? -11.395 -3.258 30.069 1.00 84.00 205 ARG A C 1
ATOM 1651 O O . ARG A 1 205 ? -12.408 -3.926 30.221 1.00 84.00 205 ARG A O 1
ATOM 1658 N N . VAL A 1 206 ? -10.524 -3.009 31.052 1.00 81.75 206 VAL A N 1
ATOM 1659 C CA . VAL A 1 206 ? -10.686 -3.502 32.430 1.00 81.75 206 VAL A CA 1
ATOM 1660 C C . VAL A 1 206 ? -12.033 -3.070 33.008 1.00 81.75 206 VAL A C 1
ATOM 1662 O O . VAL A 1 206 ? -12.756 -3.906 33.544 1.00 81.75 206 VAL A O 1
ATOM 1665 N N . GLY A 1 207 ? -12.406 -1.797 32.838 1.00 80.56 207 GLY A N 1
ATOM 1666 C CA . GLY A 1 207 ? -13.704 -1.292 33.285 1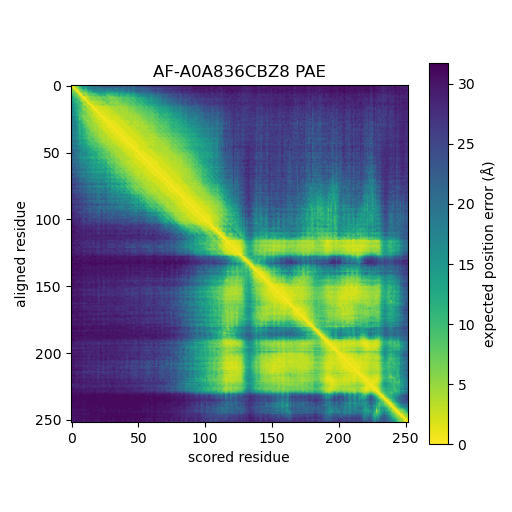.00 80.56 207 GLY A CA 1
ATOM 1667 C C . GLY A 1 207 ? -14.888 -2.003 32.619 1.00 80.56 207 GLY A C 1
ATOM 1668 O O . GLY A 1 207 ? -15.820 -2.412 33.308 1.00 80.56 207 GLY A O 1
ATOM 1669 N N . LEU A 1 208 ? -14.842 -2.210 31.296 1.00 82.62 208 LEU A N 1
ATOM 1670 C CA . LEU A 1 208 ? -15.892 -2.939 30.567 1.00 82.62 208 LEU A CA 1
ATOM 1671 C C . LEU A 1 208 ? -15.983 -4.404 30.991 1.00 82.62 208 LEU A C 1
ATOM 1673 O O . LEU A 1 208 ? -17.082 -4.889 31.255 1.00 82.62 208 LEU A O 1
ATOM 1677 N N . PHE A 1 209 ? -14.845 -5.094 31.088 1.00 82.81 209 PHE A N 1
ATOM 1678 C CA . PHE A 1 209 ? -14.789 -6.495 31.500 1.00 82.81 209 PHE A CA 1
ATOM 1679 C C . PHE A 1 209 ? -15.366 -6.674 32.896 1.00 82.81 209 PHE A C 1
ATOM 1681 O O . PHE A 1 209 ? -16.212 -7.544 33.086 1.00 82.81 209 PHE A O 1
ATOM 1688 N N . ALA A 1 210 ? -14.973 -5.823 33.847 1.00 79.50 210 ALA A N 1
ATOM 1689 C CA . ALA A 1 210 ? -15.466 -5.886 35.214 1.00 79.50 210 ALA A CA 1
ATOM 1690 C C . ALA A 1 210 ? -16.976 -5.649 35.286 1.00 79.50 210 ALA A C 1
ATOM 1692 O O . ALA A 1 210 ? -17.701 -6.410 35.927 1.00 79.50 210 ALA A O 1
ATOM 1693 N N . THR A 1 211 ? -17.470 -4.637 34.571 1.00 79.38 211 THR A N 1
ATOM 1694 C CA . THR A 1 211 ? -18.899 -4.330 34.519 1.00 79.38 211 THR A CA 1
ATOM 1695 C C . THR A 1 211 ? -19.695 -5.467 33.889 1.00 79.38 211 THR A C 1
ATOM 1697 O O . THR A 1 211 ? -20.592 -6.000 34.531 1.00 79.38 211 THR A O 1
ATOM 1700 N N . PHE A 1 212 ? -19.379 -5.893 32.669 1.00 81.56 212 PHE A N 1
ATOM 1701 C CA . PHE A 1 212 ? -20.160 -6.946 32.012 1.00 81.56 212 PHE A CA 1
ATOM 1702 C C . PHE A 1 212 ? -20.039 -8.289 32.731 1.00 81.56 212 PHE A C 1
ATOM 1704 O O . PHE A 1 212 ? -21.008 -9.043 32.785 1.00 81.56 212 PHE A O 1
ATOM 1711 N N . THR A 1 213 ? -18.903 -8.540 33.385 1.00 76.38 213 THR A N 1
ATOM 1712 C CA . THR A 1 213 ? -18.729 -9.705 34.250 1.00 76.38 213 THR A CA 1
ATOM 1713 C C . THR A 1 213 ? -19.654 -9.685 35.455 1.00 76.38 213 THR A C 1
ATOM 1715 O O . THR A 1 213 ? -20.325 -10.685 35.701 1.00 76.38 213 THR A O 1
ATOM 1718 N N . LEU A 1 214 ? -19.695 -8.576 36.194 1.00 77.00 214 LEU A N 1
ATOM 1719 C CA . LEU A 1 214 ? -20.498 -8.461 37.410 1.00 77.00 214 LEU A CA 1
ATOM 1720 C C . LEU A 1 214 ? -22.004 -8.544 37.120 1.00 77.00 214 LEU A C 1
ATOM 1722 O O . LEU A 1 214 ? -22.755 -9.111 37.909 1.00 77.00 214 LEU A O 1
ATOM 1726 N N . TYR A 1 215 ? -22.442 -7.995 35.984 1.00 73.75 215 TYR A N 1
ATOM 1727 C CA . TYR A 1 215 ? -23.855 -7.965 35.586 1.00 73.75 215 TYR A CA 1
ATOM 1728 C C . TYR A 1 215 ? -24.280 -9.121 34.682 1.00 73.75 215 TYR A C 1
ATOM 1730 O O . TYR A 1 215 ? -25.392 -9.082 34.160 1.00 73.75 215 TYR A O 1
ATOM 1738 N N . TYR A 1 216 ? -23.433 -10.141 34.505 1.00 74.19 216 TYR A N 1
ATOM 1739 C CA . TYR A 1 216 ? -23.734 -11.312 33.672 1.00 74.19 216 TYR A CA 1
ATOM 1740 C C . TYR A 1 216 ? -24.196 -10.936 32.254 1.00 74.19 216 TYR A C 1
ATOM 1742 O O . TYR A 1 216 ? -25.134 -11.518 31.714 1.00 74.19 216 TYR A O 1
ATOM 1750 N N . ILE A 1 217 ? -23.552 -9.929 31.664 1.00 74.75 217 ILE A N 1
ATOM 1751 C CA . ILE A 1 217 ? -23.773 -9.553 30.268 1.00 74.75 217 ILE A CA 1
ATOM 1752 C C . ILE A 1 217 ? -22.822 -10.382 29.416 1.00 74.75 217 ILE A C 1
ATOM 1754 O O . ILE A 1 217 ? -21.609 -10.323 29.615 1.00 74.75 217 ILE A O 1
ATOM 1758 N N . ASP A 1 218 ? -23.368 -11.129 28.461 1.00 75.94 218 ASP A N 1
ATOM 1759 C CA . ASP A 1 218 ? -22.569 -11.910 27.523 1.00 75.94 218 ASP A CA 1
ATOM 1760 C C . ASP A 1 218 ? -21.830 -10.983 26.551 1.00 75.94 218 ASP A C 1
ATOM 1762 O O . ASP A 1 218 ? -22.426 -10.124 25.892 1.00 75.94 218 ASP A O 1
ATOM 1766 N N . TYR A 1 219 ? -20.511 -11.164 26.461 1.00 78.94 219 TYR A N 1
ATOM 1767 C CA . TYR A 1 219 ? -19.664 -10.412 25.543 1.00 78.94 219 TYR A CA 1
ATOM 1768 C C . TYR A 1 219 ? -18.603 -11.288 24.870 1.00 78.94 219 TYR A C 1
ATOM 1770 O O . TYR A 1 219 ? -18.133 -12.291 25.418 1.00 78.94 219 TYR A O 1
ATOM 1778 N N . VAL A 1 220 ? -18.209 -10.872 23.670 1.00 82.00 220 VAL A N 1
ATOM 1779 C CA . VAL A 1 220 ? -17.150 -11.462 22.851 1.00 82.00 220 VAL A CA 1
ATOM 1780 C C . VAL A 1 220 ? -15.987 -10.483 22.790 1.00 82.00 220 VAL A C 1
ATOM 1782 O O . VAL A 1 220 ? -16.161 -9.325 22.413 1.00 82.00 220 VAL A O 1
ATOM 1785 N N . VAL A 1 221 ? -14.788 -10.933 23.144 1.00 80.94 221 VAL A N 1
ATOM 1786 C CA . VAL A 1 221 ? -13.566 -10.143 22.965 1.00 80.94 221 VAL A CA 1
ATOM 1787 C C . VAL A 1 221 ? -12.966 -10.483 21.613 1.00 80.94 221 VAL A C 1
ATOM 1789 O O . VAL A 1 221 ? -12.755 -11.656 21.319 1.00 80.94 221 VAL A O 1
ATOM 1792 N N . VAL A 1 222 ? -12.661 -9.475 20.802 1.00 78.88 222 VAL A N 1
ATOM 1793 C CA . VAL A 1 222 ? -11.950 -9.678 19.535 1.00 78.88 222 VAL A CA 1
ATOM 1794 C C . VAL A 1 222 ? -10.570 -9.061 19.635 1.00 78.88 222 VAL A C 1
ATOM 1796 O O . VAL A 1 222 ? -10.437 -7.867 19.919 1.00 78.88 222 VAL A O 1
ATOM 1799 N N . ASP A 1 223 ? -9.536 -9.869 19.431 1.00 80.25 223 ASP A N 1
ATOM 1800 C CA . ASP A 1 223 ? -8.158 -9.396 19.509 1.00 80.25 223 ASP A CA 1
ATOM 1801 C C . ASP A 1 223 ? -7.756 -8.523 18.301 1.00 80.25 223 ASP A C 1
ATOM 1803 O O . ASP A 1 223 ? -8.530 -8.288 17.373 1.00 80.25 223 ASP A O 1
ATOM 1807 N N . PHE A 1 224 ? -6.521 -8.011 18.309 1.00 73.19 224 PHE A N 1
ATOM 1808 C CA . PHE A 1 224 ? -5.986 -7.180 17.219 1.00 73.19 224 PHE A CA 1
ATOM 1809 C C . PHE A 1 224 ? -5.823 -7.924 15.885 1.00 73.19 224 PHE A C 1
ATOM 1811 O O . PHE A 1 224 ? -5.602 -7.284 14.859 1.00 73.19 224 PHE A O 1
ATOM 1818 N N . HIS A 1 225 ? -5.905 -9.253 15.898 1.00 71.75 225 HIS A N 1
ATOM 1819 C CA . HIS A 1 225 ? -5.814 -10.114 14.723 1.00 71.75 225 HIS A CA 1
ATOM 1820 C C . HIS A 1 225 ? -7.194 -10.560 14.221 1.00 71.75 225 HIS A C 1
ATOM 1822 O O . HIS A 1 225 ? -7.271 -11.245 13.204 1.00 71.75 225 HIS A O 1
ATOM 1828 N N . GLY A 1 226 ? -8.276 -10.162 14.900 1.00 69.25 226 GLY A N 1
ATOM 1829 C CA . GLY A 1 226 ? -9.641 -10.534 14.543 1.00 69.25 226 GLY A CA 1
ATOM 1830 C C . GLY A 1 226 ? -10.113 -11.859 15.146 1.00 69.25 226 GLY A C 1
ATOM 1831 O O . GLY A 1 226 ? -11.202 -12.304 14.793 1.00 69.25 226 GLY A O 1
ATOM 1832 N N . ASN A 1 227 ? -9.347 -12.496 16.042 1.00 72.56 227 ASN A N 1
ATOM 1833 C CA . ASN A 1 227 ? -9.799 -13.731 16.687 1.00 72.56 227 ASN A CA 1
ATOM 1834 C C . ASN A 1 227 ? -10.812 -13.421 17.784 1.00 72.56 227 ASN A C 1
ATOM 1836 O O . ASN A 1 227 ? -10.605 -12.512 18.590 1.00 72.56 227 ASN A O 1
ATOM 1840 N N . GLU A 1 228 ? -11.871 -14.221 17.837 1.00 80.44 228 GLU A N 1
ATOM 1841 C CA . GLU A 1 228 ? -12.963 -14.072 18.790 1.00 80.44 228 GLU A CA 1
ATOM 1842 C C . GLU A 1 228 ? -12.786 -14.989 20.001 1.00 80.44 228 GLU A C 1
ATOM 1844 O O . GLU A 1 228 ? -12.506 -16.187 19.893 1.00 80.44 228 GLU A O 1
ATOM 1849 N N . TRP A 1 229 ? -13.018 -14.416 21.173 1.00 73.94 229 TRP A N 1
ATOM 1850 C CA . TRP A 1 229 ? -12.879 -15.074 22.456 1.00 73.94 229 TRP A CA 1
ATOM 1851 C C . TRP A 1 229 ? -14.161 -14.854 23.258 1.00 73.94 229 TRP A C 1
ATOM 1853 O O . TRP A 1 229 ? -14.487 -13.728 23.641 1.00 73.94 229 TRP A O 1
ATOM 1863 N N . ARG A 1 230 ? -14.920 -15.929 23.489 1.00 70.62 230 ARG A N 1
ATOM 1864 C CA . ARG A 1 230 ? -16.183 -15.887 24.241 1.00 70.62 230 ARG A CA 1
ATOM 1865 C C . ARG A 1 230 ? -15.939 -16.237 25.701 1.00 70.62 230 ARG A C 1
ATOM 1867 O O . ARG A 1 230 ? -15.168 -17.149 26.002 1.00 70.62 230 ARG A O 1
ATOM 1874 N N . ARG A 1 231 ? -16.638 -15.553 26.604 1.00 63.66 231 ARG A N 1
ATOM 1875 C CA . ARG A 1 231 ? -16.672 -15.928 28.018 1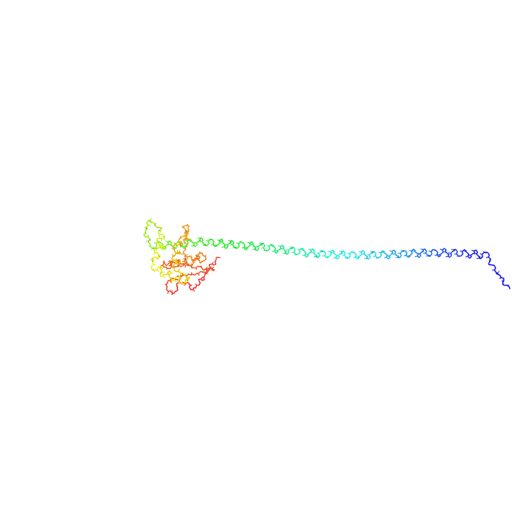.00 63.66 231 ARG A CA 1
ATOM 1876 C C . ARG A 1 231 ? -17.694 -17.048 28.231 1.00 63.66 231 ARG A C 1
ATOM 1878 O O . ARG A 1 231 ? -18.845 -16.914 27.832 1.00 63.66 231 ARG A O 1
ATOM 1885 N N . GLY A 1 232 ? -17.275 -18.148 28.857 1.00 46.50 232 GLY A N 1
ATOM 1886 C CA . GLY A 1 232 ? -18.192 -19.132 29.436 1.00 46.50 232 GLY A CA 1
ATOM 1887 C C . GLY A 1 232 ? -18.652 -18.664 30.819 1.00 46.50 232 GLY A C 1
ATOM 1888 O O . GLY A 1 232 ? -17.855 -18.108 31.571 1.00 46.50 232 GLY A O 1
ATOM 1889 N N . MET A 1 233 ? -19.931 -18.855 31.148 1.00 36.28 233 MET A N 1
ATOM 1890 C CA . MET A 1 233 ? -20.511 -18.540 32.464 1.00 36.28 233 MET A CA 1
ATOM 1891 C C . MET A 1 233 ? -19.738 -19.186 33.642 1.00 36.28 233 MET A C 1
ATOM 1893 O O . MET A 1 233 ? -19.062 -20.199 33.447 1.00 36.28 233 MET A O 1
ATOM 1897 N N . PRO A 1 234 ? -19.819 -18.628 34.870 1.00 35.53 234 PRO A N 1
ATOM 1898 C CA . PRO A 1 234 ? -18.947 -19.019 35.976 1.00 35.53 234 PRO A CA 1
ATOM 1899 C C . PRO A 1 234 ? -19.196 -20.451 36.476 1.00 35.53 234 PRO A C 1
ATOM 1901 O O . PRO A 1 234 ? -20.329 -20.884 36.673 1.00 35.53 234 PRO A O 1
ATOM 1904 N N . GLY A 1 235 ? -18.080 -21.152 36.694 1.00 36.38 235 GLY A N 1
ATOM 1905 C CA . GLY A 1 235 ? -17.958 -22.560 37.093 1.00 36.38 235 GLY A CA 1
ATOM 1906 C C . GLY A 1 235 ? -16.562 -23.144 36.802 1.00 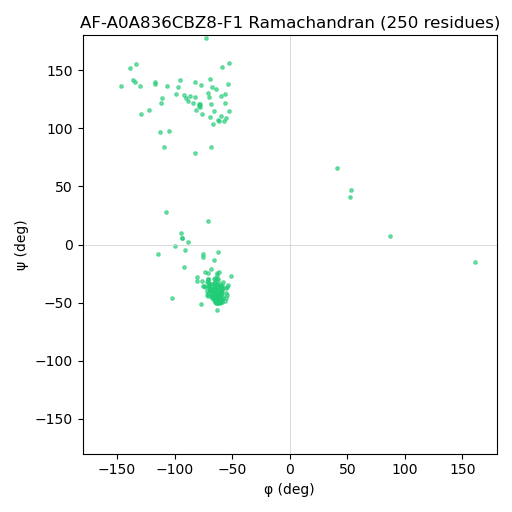36.38 235 GLY A C 1
ATOM 1907 O O . GLY A 1 235 ? -16.209 -24.186 37.344 1.00 36.38 235 GLY A O 1
ATOM 1908 N N . GLY A 1 236 ? -15.753 -22.459 35.984 1.00 34.97 236 GLY A N 1
ATOM 1909 C CA . GLY A 1 236 ? -14.333 -22.743 35.761 1.00 34.97 236 GLY A CA 1
ATOM 1910 C C . GLY A 1 236 ? -13.465 -21.571 36.218 1.00 34.97 236 GLY A C 1
ATOM 1911 O O . GLY A 1 236 ? -13.826 -20.415 36.022 1.00 34.97 236 GLY A O 1
ATOM 1912 N N . GLU A 1 237 ? -12.335 -21.875 36.841 1.00 38.88 237 GLU A N 1
ATOM 1913 C CA . GLU A 1 237 ? -11.460 -20.972 37.602 1.00 38.88 237 GLU A CA 1
ATOM 1914 C C . GLU A 1 237 ? -10.660 -19.946 36.768 1.00 38.88 237 GLU A C 1
ATOM 1916 O O . GLU A 1 237 ? -9.686 -19.391 37.267 1.00 38.88 237 GLU A O 1
ATOM 1921 N N . ASN A 1 238 ? -11.072 -19.633 35.535 1.00 41.09 238 ASN A N 1
ATOM 1922 C CA . ASN A 1 238 ? -10.362 -18.699 34.658 1.00 41.09 238 ASN A CA 1
ATOM 1923 C C . ASN A 1 238 ? -11.278 -17.540 34.240 1.00 41.09 238 ASN A C 1
ATOM 1925 O O . ASN A 1 238 ? -12.293 -17.720 33.567 1.00 41.09 238 ASN A O 1
ATOM 1929 N N . TYR A 1 239 ? -10.922 -16.325 34.671 1.00 46.09 239 TYR A N 1
ATOM 1930 C CA . TYR A 1 239 ? -11.676 -15.091 34.412 1.00 46.09 239 TYR A CA 1
ATOM 1931 C C . TYR A 1 239 ? -11.514 -14.575 32.973 1.00 46.09 239 TYR A C 1
ATOM 1933 O O . TYR A 1 239 ? -12.221 -13.651 32.567 1.00 46.09 239 TYR A O 1
ATOM 1941 N N . PHE A 1 240 ? -10.615 -15.187 32.200 1.00 50.72 240 PHE A N 1
ATOM 1942 C CA . PHE A 1 240 ? -10.224 -14.776 30.859 1.00 50.72 240 PHE A CA 1
ATOM 1943 C C . PHE A 1 240 ? -10.201 -15.977 29.910 1.00 50.72 240 PHE A C 1
ATOM 1945 O O . PHE A 1 240 ? -10.117 -17.125 30.346 1.00 50.72 240 PHE A O 1
ATOM 1952 N N . PRO A 1 241 ? -10.365 -15.739 28.602 1.00 48.53 241 PRO A N 1
ATOM 1953 C CA . PRO A 1 241 ? -10.674 -16.804 27.669 1.00 48.53 241 PRO A CA 1
ATOM 1954 C C . PRO A 1 241 ? -9.426 -17.640 27.366 1.00 48.53 241 PRO A C 1
ATOM 1956 O O . PRO A 1 241 ? -8.499 -17.187 26.704 1.00 48.53 241 PRO A O 1
ATOM 1959 N N . ASP A 1 242 ? -9.419 -18.894 27.814 1.00 46.00 242 ASP A N 1
ATOM 1960 C CA . ASP A 1 242 ? -8.276 -19.793 27.609 1.00 46.00 242 ASP A CA 1
ATOM 1961 C C . ASP A 1 242 ? -8.155 -20.330 26.180 1.00 46.00 242 ASP A C 1
ATOM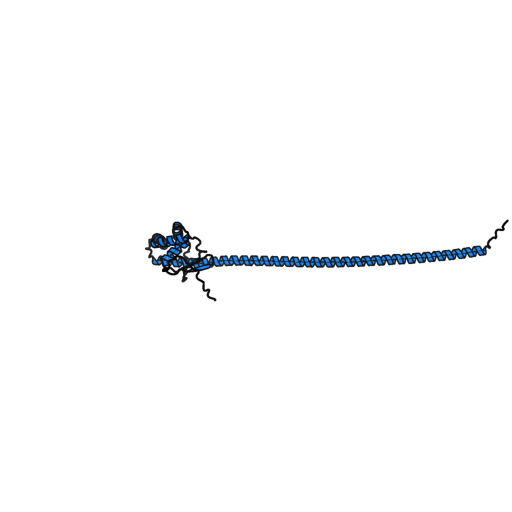 1963 O O . ASP A 1 242 ? -7.161 -20.986 25.855 1.00 46.00 242 ASP A O 1
ATOM 1967 N N . ARG A 1 243 ? -9.170 -20.147 25.320 1.00 45.00 243 ARG A N 1
ATOM 1968 C CA . ARG A 1 243 ? -9.176 -20.741 23.975 1.00 45.00 243 ARG A CA 1
ATOM 1969 C C . ARG A 1 243 ? -9.868 -19.858 22.936 1.00 45.00 243 ARG A C 1
ATOM 1971 O O . ARG A 1 243 ? -10.960 -19.359 23.213 1.00 45.00 243 ARG A O 1
ATOM 1978 N N . PRO A 1 244 ? -9.277 -19.714 21.736 1.00 44.00 244 PRO A N 1
ATOM 1979 C CA . PRO A 1 244 ? -9.932 -19.038 20.631 1.00 44.00 244 PRO A CA 1
ATOM 1980 C C . PRO A 1 244 ? -11.169 -19.842 20.236 1.00 44.00 244 PRO A C 1
ATOM 1982 O O . PRO A 1 244 ? -11.114 -21.071 20.110 1.00 44.00 244 PRO A O 1
ATOM 1985 N N . VAL A 1 245 ? -12.294 -19.158 20.044 1.00 51.75 245 VAL A N 1
ATOM 1986 C CA . VAL A 1 245 ? -13.482 -19.794 19.484 1.00 51.75 245 VAL A CA 1
ATOM 1987 C C . VAL A 1 245 ? -13.242 -19.893 17.987 1.00 51.75 245 VAL A C 1
ATOM 1989 O O . VAL A 1 245 ? -13.060 -18.882 17.312 1.00 51.75 245 VAL A O 1
ATOM 1992 N N . GLN A 1 246 ? -13.204 -21.114 17.454 1.00 41.25 246 GLN A N 1
ATOM 1993 C CA . GLN A 1 246 ? -13.226 -21.288 16.008 1.00 41.25 246 GLN A CA 1
ATOM 1994 C C . GLN A 1 246 ? -14.553 -20.731 15.499 1.00 41.25 246 GLN A C 1
ATOM 1996 O O . GLN A 1 246 ? -15.616 -21.308 15.727 1.00 41.25 246 GLN A O 1
ATOM 2001 N N . SER A 1 247 ? -14.474 -19.575 14.845 1.00 40.88 247 SER A N 1
ATOM 2002 C CA . SER A 1 247 ? -15.565 -19.025 14.058 1.00 40.88 247 SER A CA 1
ATOM 2003 C C . SER A 1 247 ? -15.941 -20.066 13.006 1.00 40.88 247 SER A C 1
ATOM 2005 O O . SER A 1 247 ? -15.205 -20.299 12.043 1.00 40.88 247 SER A O 1
ATOM 2007 N N . ASN A 1 248 ? -17.085 -20.721 13.205 1.00 40.12 248 ASN A N 1
ATOM 2008 C CA . ASN A 1 248 ? -17.788 -21.384 12.120 1.00 40.12 248 ASN A CA 1
ATOM 2009 C C . ASN A 1 248 ? -18.300 -20.270 11.214 1.00 40.12 248 ASN A C 1
ATOM 2011 O O . ASN A 1 248 ? -19.433 -19.809 11.352 1.00 40.12 248 ASN A O 1
ATOM 2015 N N . SER A 1 249 ? -17.430 -19.803 10.322 1.00 34.94 249 SER A N 1
ATOM 2016 C CA . SER A 1 249 ? -17.844 -18.962 9.213 1.00 34.94 249 SER A CA 1
ATOM 2017 C C . SER A 1 249 ? -18.928 -19.727 8.458 1.00 34.94 249 SER A C 1
ATOM 2019 O O . SER A 1 249 ? -18.678 -20.766 7.845 1.00 34.94 249 SER A O 1
ATOM 2021 N N . MET A 1 250 ? -20.167 -19.244 8.580 1.00 33.22 250 MET A N 1
ATOM 2022 C CA . MET A 1 250 ? -21.245 -19.632 7.686 1.00 33.22 250 MET A CA 1
ATOM 2023 C C . MET A 1 250 ? -20.739 -19.396 6.268 1.00 33.22 250 MET A C 1
ATOM 2025 O O . MET A 1 250 ? -20.465 -18.262 5.879 1.00 33.22 250 MET A O 1
ATOM 2029 N N . GLN A 1 251 ? -20.593 -20.485 5.520 1.00 32.66 251 GLN A N 1
ATOM 2030 C CA . GLN A 1 251 ? -20.537 -20.428 4.071 1.00 32.66 251 GLN A CA 1
ATOM 2031 C C . GLN A 1 251 ? -21.880 -19.852 3.611 1.00 32.66 251 GLN A C 1
ATOM 2033 O O . GLN A 1 251 ? -22.911 -20.514 3.739 1.00 32.66 251 GLN A O 1
ATOM 2038 N N . ILE A 1 252 ? -21.859 -18.596 3.167 1.00 35.00 252 ILE A N 1
ATOM 2039 C CA . ILE A 1 252 ? -22.904 -18.000 2.329 1.00 35.00 252 ILE A CA 1
ATOM 2040 C C . ILE A 1 252 ? -22.439 -18.138 0.884 1.00 35.00 252 ILE A C 1
ATOM 2042 O O . ILE A 1 252 ? -21.259 -17.802 0.625 1.00 35.00 252 ILE A O 1
#

pLDDT: mean 73.66, std 16.59, range [32.66, 94.44]

Foldseek 3Di:
DDDDDDDDPVVVVVVVVVVVVVVVVVVVVVVVVVVVVVVVVVVVVVVVVVVVVVVVVVVVVVVVVVVVVVVVVVVVVVVVVVVVVVVVVVVVVVVVVVVVVVVVVVVVVLLQQLQQLLQVLVVLLVVPPQPDDPPDDSSLVSLVVLVVDPQLLVQLVVLCVVLVHDSVLLSVLSSCLNVLRDPVRHDPDPEREAECVNVVDSSNVSNSLSSCLVVVGWYWYAYPVRFIFTDDPDDDPDSGGPDTDPPPPPDD

Secondary structure (DSSP, 8-state):
-----PPPHHHHHHHHHHHHHHHHHHHHHHHHHHHHHHHHHHHHHHHHHHHHHHHHHHHHHHHHHHHHHHHHHHHHHHHHHHHHHHHHHHHHHHHHHHHHHHHHHHHHHHHHHHHHHHHHHHHHHHHTT----TTS-HHHHHHHHHHT-HHHHHHHHHHHHHTT--HHHHHHHHHHHHHHS-TT-----SSEEEETTTS--HHHHHHHHHHHHHTT--EEEE-TT--EEEPPPSSSS-SS--S---------

Sequence (252 aa):
MATRASTPLHLRAQGRVLQLFERERQEKYALLEKKEQKKHDLTIRLLSDKDKEKQALYDLKDKEKQALYDLKDKEKQALNDLRVHERVAAQKQVDGLTAKLEAMTGVVLAEQESRNIRGALELVASMKHAKPHVKMPAKQMLLNQLLQDEDWNQVATACARENNVEMEHGEKCFKMIYHTFAKDKHGSEAEVFIRLAEVKAPAERVGLFATFTLYYIDYVVVDFHGNEWRRGMPGGENYFPDRPVQSNSMQI

Mean predicted aligned error: 17.72 Å

Radius of gyration: 57.74 Å; Cα contacts (8 Å, |Δi|>4): 172; chains: 1; bounding box: 129×40×155 Å

=== Feature glossary ===
The record interleaves many kinds of information about one protein. Here is each kind framed as the question it answers.

Q: Are the domains correctly placed relative to each other?
A: Predicted aligned error is AlphaFold's pairwise confidence. Unlike pLDDT (per-residue), PAE is per-residue-pair and captures whether two parts of the structure are correctly placed relative to each other. Units are ångströms of expected positional error.

Q: Which residues are in helices, strands, or loops?
A: Eight-state secondary structure (DSSP): H is the canonical α-helix, G the tighter 3₁₀-helix, I the wider π-helix; E/B are β-structure, T and S are turns and bends, and '-' is everything else. DSSP derives these from the pattern of main-chain N–H···O=C hydrogen bonds, not from the sequence.

Q: What if only a Cα trace is available?
A: P-SEA three-state annotation labels each residue as helix, strand, or coil based purely on the geometry of the Cα trace. It serves as a fallback when the full backbone (and thus DSSP) is unavailable.

Q: What are the backbone torsion angles?
A: φ (phi) and ψ (psi) are the two rotatable backbone dihedrals per residue: φ is the C(i-1)–N–Cα–C torsion, ψ is the N–Cα–C–N(i+1) torsion, both in degrees on (−180°, 180°]. α-helical residues cluster near (−60°, −45°); β-strand residues near (−120°, +130°). A Ramachandran plot is simply a scatter of (φ, ψ) for every residue.

Q: What known structures does this most resemble?
A: Structural nearest neighbors (via Foldseek easy-search vs the PDB). Reported per hit: target PDB id, E-value, and alignment TM-score. A TM-score above ~0.5 is the conventional threshold for 'same fold'.

Q: What family and function is it annotated with?
A: Database cross-references. InterPro integrates a dozen domain/family signature databases into unified entries with residue-range hits. GO terms attach function/process/location labels with evidence codes. CATH codes position the fold in a four-level structural taxonomy. Organism is the NCBI-taxonomy species name.

Q: Which residues are buried vs exposed?
A: Solvent accessibility: the surface area of each residue that a 1.4 Å water probe can touch, in Å². When only backbone atoms are present the absolute values are lower than full-atom SASA (side chains contribute most of the area) and are flagged as backbone-only.

Q: What do the diagnostic plots show?
A: Three diagnostic plots accompany the record. The Cα contact map visualizes the tertiary structure as a 2D adjacency matrix (8 Å cutoff, sequence-local contacts suppressed). The Ramachandran plot shows the distribution of backbone (φ, ψ) torsions, with points in the α and β basins reflecting secondary structure content. The PAE plot shows AlphaFold's inter-residue confidence as a color matrix.

Q: What is the amino-acid chain?
A: The amino-acid sequence is the protein's primary structure: the linear order of residues from the N-terminus to the C-terminus, written in one-letter code. Everything else here — the 3D coordinates, the secondary structure, the domain annotations — is ultimately a consequence of this string.

Q: What do the rendered images show?
A: The six renders are orthographic views along the three Cartesian axes in both directions. Representation (cartoon, sticks, or surface) and color scheme (sequence-rainbow or by-chain) vary across proteins so the training set covers all the common visualization conventions.

Q: Where is each backbone atom in 3D?
A: The mmCIF table is the protein's shape written out atom by atom. For each backbone N, Cα, C, and carbonyl O, it records an (x, y, z) coordinate triple in Å plus the residue type, chain letter, and residue number.

Q: How mobile is each atom in the crystal?
A: For experimental (PDB) structures, the B-factor (temperature factor) quantifies the positional spread of each atom in the crystal — a combination of thermal vibration and static disorder — in units of Å². High B-factors mark flexible loops or poorly resolved regions; low B-factors mark the rigid, well-ordered core.

Q: How big and how compact is the whole molecule?
A: Three whole-structure scalars: the radius of gyration (RMS distance of Cα from centroid, in Å), the count of Cα–Cα contacts (pairs closer than 8 Å and separated by more than four residues in sequence — i.e. tertiary, not local, contacts), and the bounding-box dimensions. Together they distinguish compact globular folds from extended fibres or disordered chains.

Q: What does the local fold look like, residue by residue?
A: A 3Di character summarizes, for each residue, the relative orientation of the Cα frame of its nearest spatial neighbor. Because it encodes fold topology rather than chemistry, 3Di alignments detect remote structural similarity that sequence alignment misses.

Q: How confident is the AlphaFold model at each residue?
A: For AlphaFold models, the B-factor field carries pLDDT — the model's own estimate of local accuracy on a 0–100 scale. Regions with pLDDT<50 should be treated as essentially unmodeled; they often correspond to intrinsically disordered segments.